Protein AF-A0A966WJJ7-F1 (afdb_monomer)

Nearest PDB structures (foldseek):
  2pp0-assembly1_B  TM=3.178E-01  e=6.901E-02  Salmonella enterica subsp. enterica serovar Typhimurium
  2pp3-assembly1_B  TM=3.161E-01  e=6.901E-02  Salmonella enterica subsp. enterica serovar Typhimurium
  2pp1-assembly3_C  TM=3.267E-01  e=7.324E-02  Salmonella enterica subsp. enterica serovar Typhimurium
  6r6t-assembly1_A  TM=4.227E-01  e=3.108E+00  Mus musculus
  5nxh-assembly1_C  TM=1.303E-01  e=9.067E+00  Tequatrovirus T4

Foldseek 3Di:
DDPDFDAAEDEAEADDDDPVDDDPDNLHDDPQQADEPDDDDDDDDDDDDDDDDDDDDDDDDDDDPVVPDDDDDDDDDDDDDDDDDDDDDDPPQWEKEKFKDWAKAWDPDDDDPVCVVVVVRDIWTAKIKIKMATPVGQIDIDMDGFPDRDLVSFAAPLSVVSVRSSSCVVVVSDSHHYLEYEYWAQQCVVPLVSHSCSVVCVSVFDQDPNGTWDDPAFRWYWYDYPVPDDTDTHGYGYAHCLLVDDVPCSDLQSLCVVLVHGQDQPDPPVVVSVVCSNPVVVCCVVPVVSNNCNNNSNSVSRVSSQVVVQVVLCVQQVDRDRDRGVVSSVVSNVCCCQCPVVVHHPQVVVVHDDDDDDDDDPVVRD

pLDDT: mean 72.66, std 25.26, range [21.39, 98.25]

Solvent-accessible surface area (backbone atoms only — not comparable to full-atom values): 22488 Å² total; per-residue (Å²): 133,87,83,83,78,76,73,46,76,41,85,43,68,70,74,81,81,58,89,91,65,87,63,90,85,84,62,55,65,56,79,82,35,47,46,70,84,86,79,89,81,90,86,91,85,90,91,83,90,90,82,90,92,84,92,90,86,88,88,80,90,84,84,61,90,77,81,78,68,79,86,86,78,92,73,93,80,83,83,91,74,91,78,77,92,74,82,91,72,81,83,75,82,63,45,32,40,32,8,36,43,60,48,57,36,70,62,98,58,93,70,52,85,60,40,48,76,70,66,67,65,60,59,30,62,57,31,44,26,27,20,37,38,39,86,84,68,57,62,52,73,51,74,48,62,45,83,40,68,53,70,85,23,31,49,36,64,64,58,49,54,48,48,60,51,17,49,34,45,74,71,62,74,42,78,58,39,46,43,34,35,37,41,27,17,70,55,30,59,67,38,53,69,61,25,56,49,27,80,75,50,55,82,73,46,44,77,53,98,89,23,48,28,34,84,93,55,56,51,49,39,29,44,35,47,80,84,76,56,85,57,50,70,32,40,39,32,40,32,24,49,56,44,59,37,59,93,90,38,68,42,72,51,53,43,10,61,74,67,75,47,77,61,75,77,88,43,94,50,66,68,57,28,48,54,45,62,76,36,39,69,57,41,46,73,75,38,46,70,62,42,52,51,45,53,32,44,59,4,39,44,38,38,56,45,49,52,52,48,34,53,53,46,26,69,77,50,68,51,92,61,82,74,63,29,52,65,57,52,52,48,55,40,50,49,42,46,33,44,75,77,64,74,39,57,68,42,60,81,67,77,48,80,90,80,89,75,96,74,81,31,89,90,76,81,80

Sequence (366 aa):
MKKFTYPVHIEVFTEPPNKNKLNKSTIWVERRNFYCGKGKGSKKKVKVEENEDSELNKSSIWVESGDIYGGSEESDTESLVNAKPNSEKKEDESYLIIGFDSEFQTPSKPVSGKEVREGKAKYQVLSYQFHAKTRSGVSWSGICCPKSEDVEGRMTLGEFIVFALGTGLKEKRVSQFPTRIYLVGHFTRADIPAFKDFAKLSELFSNIRNTFASIDNSLKIYLDFKDGEEPLMLQLYIRDTTLLSPTGYNRLAALGDIIQMDKLVLDEDPKKELAIKQNMARFRTSNWPLFREYAIRDAVICVEYIERIIARYKEVTGKKKVPTTLTSIGVDLLEKIWTDDMEESPLDLVGKEVVEVEEYSKKKGY

Structure (mmCIF, N/CA/C/O backbone):
data_AF-A0A966WJJ7-F1
#
_entry.id   AF-A0A966WJJ7-F1
#
loop_
_atom_site.group_PDB
_atom_site.id
_atom_site.type_symbol
_atom_site.label_atom_id
_atom_site.label_alt_id
_atom_site.label_comp_id
_atom_site.label_asym_id
_atom_site.label_entity_id
_atom_site.label_seq_id
_atom_site.pdbx_PDB_ins_code
_atom_site.Cartn_x
_atom_site.Cartn_y
_atom_site.Cartn_z
_atom_site.occupancy
_atom_site.B_iso_or_equiv
_atom_site.auth_seq_id
_atom_site.auth_comp_id
_atom_site.auth_asym_id
_atom_site.auth_atom_id
_atom_site.pdbx_PDB_model_num
ATOM 1 N N . MET A 1 1 ? 6.280 18.343 21.624 1.00 29.97 1 MET A N 1
ATOM 2 C CA . MET A 1 1 ? 6.892 18.213 20.274 1.00 29.97 1 MET A CA 1
ATOM 3 C C . MET A 1 1 ? 6.210 19.179 19.312 1.00 29.97 1 MET A C 1
ATOM 5 O O . MET A 1 1 ? 4.998 19.319 19.411 1.00 29.97 1 MET A O 1
ATOM 9 N N . LYS A 1 2 ? 6.928 19.813 18.373 1.00 23.33 2 LYS A N 1
ATOM 10 C CA . LYS A 1 2 ? 6.283 20.507 17.240 1.00 23.33 2 LYS A CA 1
ATOM 11 C C . LYS A 1 2 ? 5.932 19.467 16.171 1.00 23.33 2 LYS A C 1
ATOM 13 O O . LYS A 1 2 ? 6.841 18.916 15.560 1.00 23.33 2 LYS A O 1
ATOM 18 N N . LYS A 1 3 ? 4.641 19.186 15.955 1.00 26.78 3 LYS A N 1
ATOM 19 C CA . LYS A 1 3 ? 4.192 18.389 14.801 1.00 26.78 3 LYS A CA 1
ATOM 20 C C . LYS A 1 3 ? 4.355 19.241 13.540 1.00 26.78 3 LYS A C 1
ATOM 22 O O . LYS A 1 3 ? 3.541 20.129 13.301 1.00 26.78 3 LYS A O 1
ATOM 27 N N . PHE A 1 4 ? 5.407 18.998 12.763 1.00 26.67 4 PHE A N 1
ATOM 28 C CA . PHE A 1 4 ? 5.504 19.552 11.416 1.00 26.67 4 PHE A CA 1
ATOM 29 C C . PHE A 1 4 ? 4.429 18.894 10.548 1.00 26.67 4 PHE A C 1
ATOM 31 O O . PHE A 1 4 ? 4.385 17.676 10.405 1.00 26.67 4 PHE A O 1
ATOM 38 N N . THR A 1 5 ? 3.529 19.705 10.003 1.00 30.56 5 THR A N 1
ATOM 39 C CA . THR A 1 5 ? 2.513 19.275 9.041 1.00 30.56 5 THR A CA 1
ATOM 40 C C . THR A 1 5 ? 2.722 20.070 7.769 1.00 30.56 5 THR A C 1
ATOM 42 O O . THR A 1 5 ? 2.150 21.149 7.616 1.00 30.56 5 THR A O 1
ATOM 45 N N . TYR A 1 6 ? 3.569 19.549 6.885 1.00 30.25 6 TYR A N 1
ATOM 46 C CA . TYR A 1 6 ? 3.725 20.074 5.535 1.00 30.25 6 TYR A CA 1
ATOM 47 C C . TYR A 1 6 ? 2.555 19.572 4.675 1.00 30.25 6 TYR A C 1
ATOM 49 O O . TYR A 1 6 ? 2.441 18.360 4.481 1.00 30.25 6 TYR A O 1
ATOM 57 N N . PRO A 1 7 ? 1.654 20.453 4.199 1.00 40.16 7 PRO A N 1
ATOM 58 C CA . PRO A 1 7 ? 0.633 20.058 3.240 1.00 40.16 7 PRO A CA 1
ATOM 59 C C . PRO A 1 7 ? 1.306 19.737 1.900 1.00 40.16 7 PRO A C 1
ATOM 61 O O . PRO A 1 7 ? 2.063 20.552 1.370 1.00 40.16 7 PRO A O 1
ATOM 64 N N . VAL A 1 8 ? 1.042 18.551 1.350 1.00 41.91 8 VAL A N 1
ATOM 65 C CA . VAL A 1 8 ? 1.463 18.220 -0.017 1.00 41.91 8 VAL A CA 1
ATOM 66 C C . VAL A 1 8 ? 0.384 18.737 -0.960 1.00 41.91 8 VAL A C 1
ATOM 68 O O . VAL A 1 8 ? -0.646 18.087 -1.118 1.00 41.91 8 VAL A O 1
ATOM 71 N N . HIS A 1 9 ? 0.613 19.927 -1.512 1.00 38.88 9 HIS A N 1
ATOM 72 C CA . HIS A 1 9 ? -0.214 20.542 -2.551 1.00 38.88 9 HIS A CA 1
ATOM 73 C C . HIS A 1 9 ? 0.071 19.908 -3.916 1.00 38.88 9 HIS A C 1
ATOM 75 O O . HIS A 1 9 ? 1.221 19.579 -4.224 1.00 38.88 9 HIS A O 1
ATOM 81 N N . ILE A 1 10 ? -0.978 19.724 -4.716 1.00 46.75 10 ILE A N 1
ATOM 82 C CA . ILE A 1 10 ? -0.942 19.080 -6.030 1.00 46.75 10 ILE A CA 1
ATOM 83 C C . ILE A 1 10 ? -1.923 19.817 -6.936 1.00 46.75 10 ILE A C 1
ATOM 85 O O . ILE A 1 10 ? -3.136 19.709 -6.757 1.00 46.75 10 ILE A O 1
ATOM 89 N N . GLU A 1 11 ? -1.406 20.504 -7.954 1.00 34.31 11 GLU A N 1
ATOM 90 C CA . GLU A 1 11 ? -2.244 21.089 -8.999 1.00 34.31 11 GLU A CA 1
ATOM 91 C C . GLU A 1 11 ? -2.904 19.987 -9.839 1.00 34.31 11 GLU A C 1
ATOM 93 O O . GLU A 1 11 ? -2.240 19.245 -10.568 1.00 34.31 11 GLU A O 1
ATOM 98 N N . VAL A 1 12 ? -4.231 19.900 -9.762 1.00 38.41 12 VAL A N 1
ATOM 99 C CA . VAL A 1 12 ? -5.049 19.027 -10.603 1.00 38.41 12 VAL A CA 1
ATOM 100 C C . VAL A 1 12 ? -5.599 19.840 -11.774 1.00 38.41 12 VAL A C 1
ATOM 102 O O . VAL A 1 12 ? -6.268 20.862 -11.608 1.00 38.41 12 VAL A O 1
ATOM 105 N N . PHE A 1 13 ? -5.323 19.380 -12.993 1.00 32.62 13 PHE A N 1
ATOM 106 C CA . PHE A 1 13 ? -5.796 20.020 -14.218 1.00 32.62 13 PHE A CA 1
ATOM 107 C C . PHE A 1 13 ? -7.288 19.715 -14.412 1.00 32.62 13 PHE A C 1
ATOM 109 O O . PHE A 1 13 ? -7.674 18.561 -14.571 1.00 32.62 13 PHE A O 1
ATOM 116 N N . THR A 1 14 ? -8.122 20.755 -14.366 1.00 33.12 14 THR A N 1
ATOM 117 C CA . THR A 1 14 ? -9.591 20.662 -14.272 1.00 33.12 14 THR A CA 1
ATOM 118 C C . THR A 1 14 ? -10.324 20.567 -15.607 1.00 33.12 14 THR A C 1
ATOM 120 O O . THR A 1 14 ? -11.498 20.205 -15.623 1.00 33.12 14 THR A O 1
ATOM 123 N N . GLU A 1 15 ? -9.683 20.882 -16.729 1.00 31.38 15 GLU A N 1
ATOM 124 C CA . GLU A 1 15 ? -10.334 20.875 -18.043 1.00 31.38 15 GLU A CA 1
ATOM 125 C C . GLU A 1 15 ? -10.450 19.450 -18.617 1.00 31.38 15 GLU A C 1
ATOM 127 O O . GLU A 1 15 ? -9.490 18.676 -18.531 1.00 31.38 15 GLU A O 1
ATOM 132 N N . PRO A 1 16 ? -11.599 19.077 -19.215 1.00 30.48 16 PRO A N 1
ATOM 133 C CA . PRO A 1 16 ? -11.730 17.802 -19.907 1.00 30.48 16 PRO A CA 1
ATOM 134 C C . PRO A 1 16 ? -10.823 17.792 -21.154 1.00 30.48 16 PRO A C 1
ATOM 136 O O . PRO A 1 16 ? -10.784 18.783 -21.886 1.00 30.48 16 PRO A O 1
ATOM 139 N N . PRO A 1 17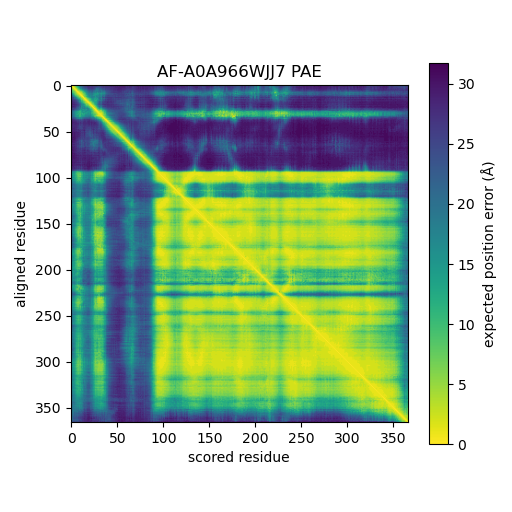 ? -10.103 16.693 -21.445 1.00 32.31 17 PRO A N 1
ATOM 140 C CA . PRO A 1 17 ? -9.154 16.662 -22.553 1.00 32.31 17 PRO A CA 1
ATOM 141 C C . PRO A 1 17 ? -9.854 16.854 -23.906 1.00 32.31 17 PRO A C 1
ATOM 143 O O . PRO A 1 17 ? -10.729 16.071 -24.285 1.00 32.31 17 PRO A O 1
ATOM 146 N N . ASN A 1 18 ? -9.423 17.873 -24.660 1.00 32.31 18 ASN A N 1
ATOM 147 C CA . ASN A 1 18 ? -9.846 18.086 -26.043 1.00 32.31 18 ASN A CA 1
ATOM 148 C C . ASN A 1 18 ? -9.512 16.832 -26.877 1.00 32.31 18 ASN A C 1
ATOM 150 O O . ASN A 1 18 ? -8.366 16.374 -26.893 1.00 32.31 18 ASN A O 1
ATOM 154 N N . LYS A 1 19 ? -10.515 16.275 -27.573 1.00 35.22 19 LYS A N 1
ATOM 155 C CA . LYS A 1 19 ? -10.455 14.959 -28.241 1.00 35.22 19 LYS A CA 1
ATOM 156 C C . LYS A 1 19 ? -9.269 14.797 -29.198 1.00 35.22 19 LYS A C 1
ATOM 158 O O . LYS A 1 19 ? -8.791 13.680 -29.371 1.00 35.22 19 LYS A O 1
ATOM 163 N N . ASN A 1 20 ? -8.789 15.894 -29.784 1.00 30.34 20 ASN A N 1
ATOM 164 C CA . ASN A 1 20 ? -7.737 15.885 -30.801 1.00 30.34 20 ASN A CA 1
ATOM 165 C C . ASN A 1 20 ? -6.311 16.090 -30.240 1.00 30.34 20 ASN A C 1
ATOM 167 O O . ASN A 1 20 ? -5.358 16.102 -31.015 1.00 30.34 20 ASN A O 1
ATOM 171 N N . LYS A 1 21 ? -6.132 16.233 -28.914 1.00 30.48 21 LYS A N 1
ATOM 172 C CA . LYS A 1 21 ? -4.827 16.507 -28.269 1.00 30.48 21 LYS A CA 1
ATOM 173 C C . LYS A 1 21 ? -4.491 15.548 -27.124 1.00 30.48 21 LYS A C 1
ATOM 175 O O . LYS A 1 21 ? -4.202 15.952 -25.999 1.00 30.48 21 LYS A O 1
ATOM 180 N N . LEU A 1 22 ? -4.475 14.251 -27.425 1.00 29.52 22 LEU A N 1
ATOM 181 C CA . LEU A 1 22 ? -3.994 13.222 -26.498 1.00 29.52 22 LEU A CA 1
ATOM 182 C C . LEU A 1 22 ? -2.456 13.208 -26.423 1.00 29.52 22 LEU A C 1
ATOM 184 O O . LEU A 1 22 ? -1.786 12.494 -27.163 1.00 29.52 22 LEU A O 1
ATOM 188 N N . ASN A 1 23 ? -1.907 13.988 -25.490 1.00 24.66 23 ASN A N 1
ATOM 189 C CA . ASN A 1 23 ? -0.534 13.856 -24.992 1.00 24.66 23 ASN A CA 1
ATOM 190 C C . ASN A 1 23 ? -0.552 13.204 -23.589 1.00 24.66 23 ASN A C 1
ATOM 192 O O . ASN A 1 23 ? -1.584 13.141 -22.922 1.00 24.66 23 ASN A O 1
ATOM 196 N N . LYS A 1 24 ? 0.594 12.676 -23.154 1.00 34.22 24 LYS A N 1
ATOM 197 C CA . LYS A 1 24 ? 0.787 11.882 -21.933 1.00 34.22 24 LYS A CA 1
ATOM 198 C C . LYS A 1 24 ? 0.222 12.559 -20.670 1.00 34.22 24 LYS A C 1
ATOM 200 O O . LYS A 1 24 ? 0.368 13.760 -20.470 1.00 34.22 24 LYS A O 1
ATOM 205 N N . SER A 1 25 ? -0.249 11.729 -19.735 1.00 31.86 25 SER A N 1
ATOM 206 C CA . SER A 1 25 ? -0.522 12.032 -18.312 1.00 31.86 25 SER A CA 1
ATOM 207 C C . SER A 1 25 ? -1.788 12.811 -17.910 1.00 31.86 25 SER A C 1
ATOM 209 O O . SER A 1 25 ? -1.967 13.032 -16.715 1.00 31.86 25 SER A O 1
ATOM 211 N N . THR A 1 26 ? -2.727 13.124 -18.811 1.00 35.44 26 THR A N 1
ATOM 212 C CA . THR A 1 26 ? -4.036 13.704 -18.419 1.00 35.44 26 THR A CA 1
ATOM 213 C C . THR A 1 26 ? -4.973 12.667 -17.774 1.00 35.44 26 THR A C 1
ATOM 215 O O . THR A 1 26 ? -5.963 12.236 -18.363 1.00 35.44 26 THR A O 1
ATOM 218 N N . ILE A 1 27 ? -4.662 12.253 -16.543 1.00 48.09 27 ILE A N 1
ATOM 219 C CA . ILE A 1 27 ? -5.613 11.572 -15.661 1.00 48.09 27 ILE A CA 1
ATOM 220 C C . ILE A 1 27 ? -6.365 12.641 -14.873 1.00 48.09 27 ILE A C 1
ATOM 222 O O . ILE A 1 27 ? -5.787 13.386 -14.087 1.00 48.09 27 ILE A O 1
ATOM 226 N N . TRP A 1 28 ? -7.661 12.722 -15.143 1.00 44.56 28 TRP A N 1
ATOM 227 C CA . TRP A 1 28 ? -8.538 13.803 -14.717 1.00 44.56 28 TRP A CA 1
ATOM 228 C C . TRP A 1 28 ? -9.426 13.336 -13.560 1.00 44.56 28 TRP A C 1
ATOM 230 O O . TRP A 1 28 ? -10.067 12.286 -13.640 1.00 44.56 28 TRP A O 1
ATOM 240 N N . VAL A 1 29 ? -9.443 14.120 -12.484 1.00 49.50 29 VAL A N 1
ATOM 241 C CA . VAL A 1 29 ? -10.371 13.991 -11.355 1.00 49.50 29 VAL A CA 1
ATOM 242 C C . VAL A 1 29 ? -10.947 15.376 -11.080 1.00 49.50 29 VAL A C 1
ATOM 244 O O . VAL A 1 29 ? -10.204 16.353 -11.049 1.00 49.50 29 VAL A O 1
ATOM 247 N N . GLU A 1 30 ? -12.255 15.488 -10.876 1.00 49.81 30 GLU A N 1
ATOM 248 C CA . GLU A 1 30 ? -12.895 16.740 -10.466 1.00 49.81 30 GLU A CA 1
ATOM 249 C C . GLU A 1 30 ? -13.242 16.703 -8.978 1.00 49.81 30 GLU A C 1
ATOM 251 O O . GLU A 1 30 ? -13.511 15.645 -8.406 1.00 49.81 30 GLU A O 1
ATOM 256 N N . ARG A 1 31 ? -13.398 17.881 -8.372 1.00 55.03 31 ARG A N 1
ATOM 257 C CA . ARG A 1 31 ? -13.962 18.066 -7.027 1.00 55.03 31 ARG A CA 1
ATOM 258 C C . ARG A 1 31 ? -15.257 17.271 -6.790 1.00 55.03 31 ARG A C 1
ATOM 260 O O . ARG A 1 31 ? -15.430 16.680 -5.726 1.00 55.03 31 ARG A O 1
ATOM 267 N N . ARG A 1 32 ? -16.149 17.182 -7.791 1.00 61.72 32 ARG A N 1
ATOM 268 C CA . ARG A 1 32 ? -17.408 16.406 -7.702 1.00 61.72 32 ARG A CA 1
ATOM 269 C C . ARG A 1 32 ? -17.214 14.885 -7.646 1.00 61.72 32 ARG A C 1
ATOM 271 O O . ARG A 1 32 ? -18.145 14.184 -7.255 1.00 61.72 32 ARG A O 1
ATOM 278 N N . ASN A 1 33 ? -16.038 14.369 -8.003 1.00 66.31 33 ASN A N 1
ATOM 279 C CA . ASN A 1 33 ? -15.688 12.955 -7.860 1.00 66.31 33 ASN A CA 1
ATOM 280 C C . ASN A 1 33 ? -15.221 12.601 -6.443 1.00 66.31 33 ASN A C 1
ATOM 282 O O . ASN A 1 33 ? -14.713 11.506 -6.227 1.00 66.31 33 ASN A O 1
ATOM 286 N N . PHE A 1 34 ? -15.409 13.482 -5.463 1.00 62.19 34 PHE A N 1
ATOM 287 C CA . PHE A 1 34 ? -15.131 13.195 -4.064 1.00 62.19 34 PHE A CA 1
ATOM 288 C C . PHE A 1 34 ? -16.370 13.442 -3.208 1.00 62.19 34 PHE A C 1
ATOM 290 O O . PHE A 1 34 ? -17.165 14.344 -3.477 1.00 62.19 34 PHE A O 1
ATOM 297 N N . TYR A 1 35 ? -16.529 12.640 -2.159 1.00 57.25 35 TYR A N 1
ATOM 298 C CA . TYR A 1 35 ? -17.536 12.851 -1.130 1.00 57.25 35 TYR A CA 1
ATOM 299 C C . TYR A 1 35 ? -16.911 12.782 0.263 1.00 57.25 35 TYR A C 1
ATOM 301 O O . TYR A 1 35 ? -16.167 11.864 0.609 1.00 57.25 35 TYR A O 1
ATOM 309 N N . CYS A 1 36 ? -17.263 13.766 1.083 1.00 44.22 36 CYS A N 1
ATOM 310 C CA . CYS A 1 36 ? -17.129 13.685 2.530 1.00 44.22 36 CYS A CA 1
ATOM 311 C C . CYS A 1 36 ? -18.444 13.154 3.118 1.00 44.22 36 CYS A C 1
ATOM 313 O O . CYS A 1 36 ? -19.522 13.511 2.630 1.00 44.22 36 CYS A O 1
ATOM 315 N N . GLY A 1 37 ? -18.362 12.401 4.221 1.00 37.34 37 GLY A N 1
ATOM 316 C CA . GLY A 1 37 ? -19.471 12.340 5.185 1.00 37.34 37 GLY A CA 1
ATOM 317 C C . GLY A 1 37 ? -19.860 13.767 5.597 1.00 37.34 37 GLY A C 1
ATOM 318 O O . GLY A 1 37 ? -18.998 14.653 5.662 1.00 37.34 37 GLY A O 1
ATOM 319 N N . LYS A 1 38 ? -21.158 14.058 5.711 1.00 33.94 38 LYS A N 1
ATOM 320 C CA . LYS A 1 38 ? -21.651 15.420 5.417 1.00 33.94 38 LYS A CA 1
ATOM 321 C C . LYS A 1 38 ? -21.316 16.491 6.467 1.00 33.94 38 LYS A C 1
ATOM 323 O O . LYS A 1 38 ? -22.055 16.695 7.430 1.00 33.94 38 LYS A O 1
ATOM 328 N N . GLY A 1 39 ? -20.337 17.339 6.143 1.00 25.48 39 GLY A N 1
ATOM 329 C CA . GLY A 1 39 ? -20.337 18.757 6.539 1.00 25.48 39 GLY A CA 1
ATOM 330 C C . GLY A 1 39 ? -21.404 19.559 5.765 1.00 25.48 39 GLY A C 1
ATOM 331 O O . GLY A 1 39 ? -21.729 19.226 4.626 1.00 25.48 39 GLY A O 1
ATOM 332 N N . LYS A 1 40 ? -21.997 20.601 6.372 1.00 26.09 40 LYS A N 1
ATOM 333 C CA . LYS A 1 40 ? -23.143 21.353 5.804 1.00 26.09 40 LYS A CA 1
ATOM 334 C C . LYS A 1 40 ? -22.738 22.665 5.097 1.00 26.09 40 LYS A C 1
ATOM 336 O O . LYS A 1 40 ? -22.104 23.504 5.721 1.00 26.09 40 LYS A O 1
ATOM 341 N N . GLY A 1 41 ? -23.265 22.901 3.884 1.00 26.11 41 GLY A N 1
ATOM 342 C CA . GLY A 1 41 ? -23.304 24.207 3.174 1.00 26.11 41 GLY A CA 1
ATOM 343 C C . GLY A 1 41 ? -22.808 24.110 1.714 1.00 26.11 41 GLY A C 1
ATOM 344 O O . GLY A 1 41 ? -21.721 23.604 1.508 1.00 26.11 41 GLY A O 1
ATOM 345 N N . SER A 1 42 ? -23.598 24.352 0.646 1.00 24.16 42 SER A N 1
ATOM 346 C CA . SER A 1 42 ? -24.231 25.612 0.151 1.00 24.16 42 SER A CA 1
ATOM 347 C C . SER A 1 42 ? -23.229 26.570 -0.533 1.00 24.16 42 SER A C 1
ATOM 349 O O . SER A 1 42 ? -22.310 26.989 0.149 1.00 24.16 42 SER A O 1
ATOM 351 N N . LYS A 1 43 ? -23.350 27.018 -1.808 1.00 25.83 43 LYS A N 1
ATOM 352 C CA . LYS A 1 43 ? -24.458 27.069 -2.817 1.00 25.83 43 LYS A CA 1
ATOM 353 C C . LYS A 1 43 ? -23.925 27.057 -4.291 1.00 25.83 43 LYS A C 1
ATOM 355 O O . LYS A 1 43 ? -22.732 27.161 -4.509 1.00 25.83 43 LYS A O 1
ATOM 360 N N . LYS A 1 44 ? -24.820 26.957 -5.300 1.00 23.72 44 LYS A N 1
ATOM 361 C CA . LYS A 1 44 ? -24.552 26.879 -6.775 1.00 23.72 44 LYS A CA 1
ATOM 362 C C . LYS A 1 44 ? -24.182 28.221 -7.468 1.00 23.72 44 LYS A C 1
ATOM 364 O O . LYS A 1 44 ? -24.804 29.214 -7.091 1.00 23.72 44 LYS A O 1
ATOM 369 N N . LYS A 1 45 ? -23.461 28.195 -8.624 1.00 23.28 45 LYS A N 1
ATOM 370 C CA . LYS A 1 45 ? -23.974 28.590 -9.992 1.00 23.28 45 LYS A CA 1
ATOM 371 C C . LYS A 1 45 ? -22.965 28.568 -11.197 1.00 23.28 45 LYS A C 1
ATOM 373 O O . LYS A 1 45 ? -22.186 29.489 -11.373 1.00 23.28 45 LYS A O 1
ATOM 378 N N . VAL A 1 46 ? -23.120 27.562 -12.073 1.00 23.22 46 VAL A N 1
ATOM 379 C CA . VAL A 1 46 ? -23.118 27.512 -13.576 1.00 23.22 46 VAL A CA 1
ATOM 380 C C . VAL A 1 46 ? -22.744 28.754 -14.442 1.00 23.22 46 VAL A C 1
ATOM 382 O O . VAL A 1 46 ? -23.464 29.748 -14.351 1.00 23.22 46 VAL A O 1
ATOM 385 N N . LYS A 1 47 ? -21.831 28.598 -15.442 1.00 21.39 47 LYS A N 1
ATOM 386 C CA . LYS A 1 47 ? -22.084 28.726 -16.922 1.00 21.39 47 LYS A CA 1
ATOM 387 C C . LYS A 1 47 ? -20.942 28.147 -17.814 1.00 21.39 47 LYS A C 1
ATOM 389 O O . LYS A 1 47 ? -20.094 27.449 -17.271 1.00 21.39 47 LYS A O 1
ATOM 394 N N . VAL A 1 48 ? -21.019 28.307 -19.150 1.00 22.39 48 VAL A N 1
ATOM 395 C CA . VAL A 1 48 ? -20.332 27.535 -20.229 1.00 22.39 48 VAL A CA 1
ATOM 396 C C . VAL A 1 48 ? -19.860 28.500 -21.352 1.00 22.39 48 VAL A C 1
ATOM 398 O O . VAL A 1 48 ? -20.007 29.706 -21.175 1.00 22.39 48 VAL A O 1
ATOM 401 N N . GLU A 1 49 ? -19.376 27.980 -22.494 1.00 22.75 49 GLU A N 1
ATOM 402 C CA . GLU A 1 49 ? -19.036 28.664 -23.76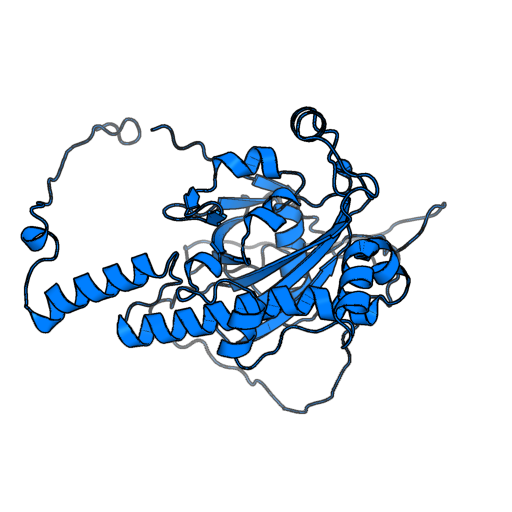8 1.00 22.75 49 GLU A CA 1
ATOM 403 C C . GLU A 1 49 ? -17.539 29.148 -23.811 1.00 22.75 49 GLU A C 1
ATOM 405 O O . GLU A 1 49 ? -17.211 30.021 -23.015 1.00 22.75 49 GLU A O 1
ATOM 410 N N . GLU A 1 50 ? -16.499 28.672 -24.557 1.00 22.36 50 GLU A N 1
ATOM 411 C CA . GLU A 1 50 ? -16.187 27.810 -25.762 1.00 22.36 50 GLU A CA 1
ATOM 412 C C . GLU A 1 50 ? -15.592 28.613 -26.976 1.00 22.36 50 GLU A C 1
ATOM 414 O O . GLU A 1 50 ? -16.048 29.731 -27.193 1.00 22.36 50 GLU A O 1
ATOM 419 N N . ASN A 1 51 ? -14.610 28.197 -27.827 1.00 24.45 51 ASN A N 1
ATOM 420 C CA . ASN A 1 51 ? -13.786 26.964 -28.032 1.00 24.45 51 ASN A CA 1
ATOM 421 C C . ASN A 1 51 ? -12.496 27.201 -28.921 1.00 24.45 51 ASN A C 1
ATOM 423 O O . ASN A 1 51 ? -12.421 28.228 -29.586 1.00 24.45 51 ASN A O 1
ATOM 427 N N . GLU A 1 52 ? -11.573 26.205 -28.999 1.00 25.72 52 GLU A N 1
ATOM 428 C CA . GLU A 1 52 ? -10.490 25.928 -30.022 1.00 25.72 52 GLU A CA 1
ATOM 429 C C . GLU A 1 52 ? -9.284 26.906 -30.255 1.00 25.72 52 GLU A C 1
ATOM 431 O O . GLU A 1 52 ? -9.413 28.112 -30.091 1.00 25.72 52 GLU A O 1
ATOM 436 N N . ASP A 1 53 ? -8.069 26.508 -30.722 1.00 25.05 53 ASP A N 1
ATOM 437 C CA . ASP A 1 53 ? -7.289 25.248 -30.530 1.00 25.05 53 ASP A CA 1
ATOM 438 C C . ASP A 1 53 ? -5.720 25.437 -30.446 1.00 25.05 53 ASP A C 1
ATOM 440 O O . ASP A 1 53 ? -5.272 25.832 -29.377 1.00 25.05 53 ASP A O 1
ATOM 444 N N . SER A 1 54 ? -4.741 25.188 -31.359 1.00 26.22 54 SER A N 1
ATOM 445 C CA . SER A 1 54 ? -4.613 24.614 -32.730 1.00 26.22 54 SER A CA 1
ATOM 446 C C . SER A 1 54 ? -3.339 23.711 -32.958 1.00 26.22 54 SER A C 1
ATOM 448 O O . SER A 1 54 ? -3.311 22.616 -32.413 1.00 26.22 54 SER A O 1
ATOM 450 N N . GLU A 1 55 ? -2.309 24.081 -33.750 1.00 26.47 55 GLU A N 1
ATOM 451 C CA . GLU A 1 55 ? -1.505 23.142 -34.611 1.00 26.47 55 GLU A CA 1
ATOM 452 C C . GLU A 1 55 ? -0.136 22.530 -34.098 1.00 26.47 55 GLU A C 1
ATOM 454 O O . GLU A 1 55 ? -0.019 22.196 -32.919 1.00 26.47 55 GLU A O 1
ATOM 459 N N . LEU A 1 56 ? 0.865 22.244 -34.973 1.00 24.97 56 LEU A N 1
ATOM 460 C CA . LEU A 1 56 ? 1.927 21.197 -34.841 1.00 24.97 56 LEU A CA 1
ATOM 461 C C . LEU A 1 56 ? 3.392 21.671 -34.612 1.00 24.97 56 LEU A C 1
ATOM 463 O O . LEU A 1 56 ? 3.850 22.609 -35.255 1.00 24.97 56 LEU A O 1
ATOM 467 N N . ASN A 1 57 ? 4.209 20.877 -33.881 1.00 25.44 57 ASN A N 1
ATOM 468 C CA . ASN A 1 57 ? 5.328 20.075 -34.454 1.00 25.44 57 ASN A CA 1
ATOM 469 C C . ASN A 1 57 ? 5.899 19.023 -33.454 1.00 25.44 57 ASN A C 1
ATOM 471 O O . ASN A 1 57 ? 5.533 18.985 -32.284 1.00 25.44 57 ASN A O 1
ATOM 475 N N . LYS A 1 58 ? 6.769 18.129 -33.945 1.00 26.48 58 LYS A N 1
ATOM 476 C CA . LYS A 1 58 ? 7.326 16.921 -33.290 1.00 26.48 58 LYS A CA 1
ATOM 477 C C . LYS A 1 58 ? 8.491 17.283 -32.340 1.00 26.48 58 LYS A C 1
ATOM 479 O O . LYS A 1 58 ? 9.153 18.290 -32.553 1.00 26.48 58 LYS A O 1
ATOM 484 N N . SER A 1 59 ? 8.855 16.510 -31.310 1.00 25.66 59 SER A N 1
ATOM 485 C CA . SER A 1 59 ? 8.715 15.058 -31.046 1.00 25.66 59 SER A CA 1
ATOM 486 C C . SER A 1 59 ? 8.694 14.790 -29.504 1.00 25.66 59 SER A C 1
ATOM 488 O O . SER A 1 59 ? 8.593 15.753 -28.754 1.00 25.66 59 SER A O 1
ATOM 490 N N . SER A 1 60 ? 8.756 13.584 -28.907 1.00 23.47 60 SER A N 1
ATOM 491 C CA . SER A 1 60 ? 9.066 12.226 -29.398 1.00 23.47 60 SER A CA 1
ATOM 492 C C . SER A 1 60 ? 8.570 11.102 -28.454 1.00 23.47 60 SER A C 1
ATOM 494 O O . SER A 1 60 ? 8.169 11.386 -27.329 1.00 23.47 60 SER A O 1
ATOM 496 N N . ILE A 1 61 ? 8.681 9.849 -28.937 1.00 24.39 61 ILE A N 1
ATOM 497 C CA . ILE A 1 61 ? 8.602 8.507 -28.291 1.00 24.39 61 ILE A CA 1
ATOM 498 C C . ILE A 1 61 ? 7.588 8.323 -27.139 1.00 24.39 61 ILE A C 1
ATOM 500 O O . ILE A 1 61 ? 7.617 8.992 -26.107 1.00 24.39 61 ILE A O 1
ATOM 504 N N . TRP A 1 62 ? 6.699 7.343 -27.301 1.00 27.88 62 TRP A N 1
ATOM 505 C CA . TRP A 1 62 ? 5.376 7.304 -26.674 1.00 27.88 62 TRP A CA 1
ATOM 506 C C . TRP A 1 62 ? 5.160 6.149 -25.681 1.00 27.88 62 TRP A C 1
ATOM 508 O O . TRP A 1 62 ? 5.949 5.215 -25.598 1.00 27.88 62 TRP A O 1
ATOM 518 N N . VAL A 1 63 ? 4.052 6.252 -24.944 1.00 25.84 63 VAL A N 1
ATOM 519 C CA . VAL A 1 63 ? 3.188 5.119 -24.570 1.00 25.84 63 VAL A CA 1
ATOM 520 C C . VAL A 1 63 ? 1.924 5.340 -25.403 1.00 25.84 63 VAL A C 1
ATOM 522 O O . VAL A 1 63 ? 1.475 6.490 -25.485 1.00 25.84 63 VAL A O 1
ATOM 525 N N . GLU A 1 64 ? 1.407 4.324 -26.085 1.00 25.92 64 GLU A N 1
ATOM 526 C CA . GLU A 1 64 ? 0.325 4.509 -27.057 1.00 25.92 64 GLU A CA 1
ATOM 527 C C . GLU A 1 64 ? -1.061 4.374 -26.414 1.00 25.92 64 GLU A C 1
ATOM 529 O O . GLU A 1 64 ? -1.236 3.828 -25.324 1.00 25.92 64 GLU A O 1
ATOM 534 N N . SER A 1 65 ? -2.095 4.885 -27.089 1.00 31.16 65 SER A N 1
ATOM 535 C CA . SER A 1 65 ? -3.475 4.822 -26.585 1.00 31.16 65 SER A CA 1
ATOM 536 C C . SER A 1 65 ? -4.024 3.391 -26.478 1.00 31.16 65 SER A C 1
ATOM 538 O O . SER A 1 65 ? -5.008 3.181 -25.769 1.00 31.16 65 SER A O 1
ATOM 540 N N . GLY A 1 66 ? -3.374 2.416 -27.127 1.00 29.56 66 GLY A N 1
ATOM 541 C CA . GLY A 1 66 ? -3.666 0.985 -27.015 1.00 29.56 66 GLY A CA 1
ATOM 542 C C . GLY A 1 66 ? -3.157 0.313 -25.732 1.00 29.56 66 GLY A C 1
ATOM 543 O O . GLY A 1 66 ? -3.664 -0.745 -25.375 1.00 29.56 66 GLY A O 1
ATOM 544 N N . ASP A 1 67 ? -2.230 0.922 -24.983 1.00 32.47 67 ASP A N 1
ATOM 545 C CA . ASP A 1 67 ? -1.628 0.307 -23.783 1.00 32.47 67 ASP A CA 1
ATOM 546 C C . ASP A 1 67 ? -2.562 0.293 -22.548 1.00 32.47 67 ASP A C 1
ATOM 548 O O . ASP A 1 67 ? -2.175 -0.147 -21.462 1.00 32.47 67 ASP A O 1
ATOM 552 N N . ILE A 1 68 ? -3.803 0.785 -22.687 1.00 32.94 68 ILE A N 1
ATOM 553 C CA . ILE A 1 68 ? -4.785 0.932 -21.599 1.00 32.94 68 ILE A CA 1
ATOM 554 C C . ILE A 1 68 ? -6.078 0.162 -21.914 1.00 32.94 68 ILE A C 1
ATOM 556 O O . ILE A 1 68 ? -7.175 0.722 -21.885 1.00 32.94 68 ILE A O 1
ATOM 560 N N . TYR A 1 69 ? -5.941 -1.140 -22.178 1.00 30.36 69 TYR A N 1
ATOM 561 C CA . TYR A 1 69 ? -7.055 -2.088 -22.234 1.00 30.36 69 TYR A CA 1
ATOM 562 C C . TYR A 1 69 ? -6.788 -3.300 -21.331 1.00 30.36 69 TYR A C 1
ATOM 564 O O . TYR A 1 69 ? -5.846 -4.060 -21.540 1.00 30.36 69 TYR A O 1
ATOM 572 N N . GLY A 1 70 ? -7.644 -3.484 -20.323 1.00 29.11 70 GLY A N 1
ATOM 573 C CA . GLY A 1 70 ? -7.928 -4.806 -19.764 1.00 29.11 70 GLY A CA 1
ATOM 574 C C . GLY A 1 70 ? -9.057 -5.436 -20.579 1.00 29.11 70 GLY A C 1
ATOM 575 O O . GLY A 1 70 ? -9.961 -4.717 -21.005 1.00 29.11 70 GLY A O 1
ATOM 576 N N . GLY A 1 71 ? -8.982 -6.742 -20.836 1.00 24.78 71 GLY A N 1
ATOM 577 C CA . GLY A 1 71 ? -9.941 -7.436 -21.696 1.00 24.78 71 GLY A CA 1
ATOM 578 C C . GLY A 1 71 ? -11.379 -7.369 -21.175 1.00 24.78 71 GLY A C 1
ATOM 579 O O . GLY A 1 71 ? -11.622 -7.427 -19.970 1.00 24.78 71 GLY A O 1
ATOM 580 N N . SER A 1 72 ? -12.327 -7.262 -22.102 1.00 29.20 72 SER A N 1
ATOM 581 C CA . SER A 1 72 ? -13.748 -7.465 -21.842 1.00 29.20 72 SER A CA 1
ATOM 582 C C . SER A 1 72 ? -14.069 -8.959 -21.835 1.00 29.20 72 SER A C 1
ATOM 584 O O . SER A 1 72 ? -13.996 -9.599 -22.882 1.00 29.20 72 SER A O 1
ATOM 586 N N . GLU A 1 73 ? -14.499 -9.482 -20.691 1.00 28.34 73 GLU A N 1
ATOM 587 C CA . GLU A 1 73 ? -15.426 -10.614 -20.668 1.00 28.34 73 GLU A CA 1
ATOM 588 C C . GLU A 1 73 ? -16.821 -10.054 -20.385 1.00 28.34 73 GLU A C 1
ATOM 590 O O . GLU A 1 73 ? -17.031 -9.312 -19.420 1.00 28.34 73 GLU A O 1
ATOM 595 N N . GLU A 1 74 ? -17.758 -10.340 -21.284 1.00 30.62 74 GLU A N 1
ATOM 596 C CA . GLU A 1 74 ? -19.141 -9.893 -21.166 1.00 30.62 74 GLU A CA 1
ATOM 597 C C . GLU A 1 74 ? -19.838 -10.701 -20.068 1.00 30.62 74 GLU A C 1
ATOM 599 O O . GLU A 1 74 ? -19.830 -11.931 -20.070 1.00 30.62 74 GLU A O 1
ATOM 604 N N . SER A 1 75 ? -20.446 -10.001 -19.113 1.00 25.83 75 SER A N 1
ATOM 605 C CA . SER A 1 75 ? -21.386 -10.592 -18.163 1.00 25.83 75 SER A CA 1
ATOM 606 C C . SER A 1 75 ? -22.597 -9.677 -18.055 1.00 25.83 75 SER A C 1
ATOM 608 O O . SER A 1 75 ? -22.513 -8.556 -17.552 1.00 25.83 75 SER A O 1
ATOM 610 N N . ASP A 1 76 ? -23.725 -10.148 -18.581 1.00 27.55 76 ASP A N 1
ATOM 611 C CA . ASP A 1 76 ? -24.990 -9.430 -18.522 1.00 27.55 76 ASP A CA 1
ATOM 612 C C . ASP A 1 76 ? -25.456 -9.251 -17.075 1.00 27.55 76 ASP A C 1
ATOM 614 O O . ASP A 1 76 ? -25.462 -10.192 -16.277 1.00 27.55 76 ASP A O 1
ATOM 618 N N . THR A 1 77 ? -25.944 -8.060 -16.735 1.00 24.61 77 THR A N 1
ATOM 619 C CA . THR A 1 77 ? -27.058 -7.931 -15.782 1.00 24.61 77 THR A CA 1
ATOM 620 C C . THR A 1 77 ? -27.749 -6.582 -15.933 1.00 24.61 77 THR A C 1
ATOM 622 O O . THR A 1 77 ? -27.117 -5.532 -16.053 1.00 24.61 77 THR A O 1
ATOM 625 N N . GLU A 1 78 ? -29.077 -6.610 -15.948 1.00 26.62 78 GLU A N 1
ATOM 626 C CA . GLU A 1 78 ? -29.906 -5.458 -16.291 1.00 26.62 78 GLU A CA 1
ATOM 627 C C . GLU A 1 78 ? -30.172 -4.516 -15.104 1.00 26.62 78 GLU A C 1
ATOM 629 O O . GLU A 1 78 ? -30.292 -4.927 -13.952 1.00 26.62 78 GLU A O 1
ATOM 634 N N . SER A 1 79 ? -30.453 -3.250 -15.425 1.00 28.19 79 SER A N 1
ATOM 635 C CA . SER A 1 79 ? -31.345 -2.363 -14.656 1.00 28.19 79 SER A CA 1
ATOM 636 C C . SER A 1 79 ? -31.033 -2.088 -13.165 1.00 28.19 79 SER A C 1
ATOM 638 O O . SER A 1 79 ? -31.573 -2.714 -12.257 1.00 28.19 79 SER A O 1
ATOM 640 N N . LEU A 1 80 ? -30.324 -0.987 -12.884 1.00 26.61 80 LEU A N 1
ATOM 641 C CA . LEU A 1 80 ? -30.427 -0.308 -11.581 1.00 26.61 80 LEU A CA 1
ATOM 642 C C . LEU A 1 80 ? -31.482 0.807 -11.634 1.00 26.61 80 LEU A C 1
ATOM 644 O O . LEU A 1 80 ? -31.209 1.946 -12.012 1.00 26.61 80 LEU A O 1
ATOM 648 N N . VAL A 1 81 ? -32.712 0.457 -11.252 1.00 26.56 81 VAL A N 1
ATOM 649 C CA . VAL A 1 81 ? -33.861 1.373 -11.195 1.00 26.56 81 VAL A CA 1
ATOM 650 C C . VAL A 1 81 ? -33.836 2.226 -9.918 1.00 26.56 81 VAL A C 1
ATOM 652 O O . VAL A 1 81 ? -33.586 1.731 -8.824 1.00 26.56 81 VAL A O 1
ATOM 655 N N . ASN A 1 82 ? -34.153 3.516 -10.078 1.00 28.02 82 ASN A N 1
ATOM 656 C CA . ASN A 1 82 ? -34.410 4.548 -9.058 1.00 28.02 82 ASN A CA 1
ATOM 657 C C . ASN A 1 82 ? -34.610 4.082 -7.593 1.00 28.02 82 ASN A C 1
ATOM 659 O O . ASN A 1 82 ? -35.739 3.855 -7.150 1.00 28.02 82 ASN A O 1
ATOM 663 N N . ALA A 1 83 ? -33.545 4.110 -6.788 1.00 25.31 83 ALA A N 1
ATOM 664 C CA . ALA A 1 83 ? -33.648 4.061 -5.329 1.00 25.31 83 ALA A CA 1
ATOM 665 C C . ALA A 1 83 ? -33.835 5.479 -4.747 1.00 25.31 83 ALA A C 1
ATOM 667 O O . ALA A 1 83 ? -32.964 6.339 -4.881 1.00 25.31 83 ALA A O 1
ATOM 668 N N . LYS A 1 84 ? -34.968 5.738 -4.078 1.00 24.61 84 LYS A N 1
ATOM 669 C CA . LYS A 1 84 ? -35.176 6.989 -3.321 1.00 24.61 84 LYS A CA 1
ATOM 670 C C . LYS A 1 84 ? -34.271 7.015 -2.075 1.00 24.61 84 LYS A C 1
ATOM 672 O O . LYS A 1 84 ? -34.098 5.971 -1.447 1.00 24.61 84 LYS A O 1
ATOM 677 N N . PRO A 1 85 ? -33.741 8.183 -1.662 1.00 28.80 85 PRO A N 1
ATOM 678 C CA . PRO A 1 85 ? -32.927 8.282 -0.456 1.00 28.80 85 PRO A CA 1
ATOM 679 C C . PRO A 1 85 ? -33.803 8.109 0.790 1.00 28.80 85 PRO A C 1
ATOM 681 O O . PRO A 1 85 ? -34.546 9.018 1.155 1.00 28.80 85 PRO A O 1
ATOM 684 N N . ASN A 1 86 ? -33.709 6.951 1.445 1.00 26.92 86 ASN A N 1
ATOM 685 C CA . ASN A 1 86 ? -34.277 6.758 2.777 1.00 26.92 86 ASN A CA 1
ATOM 686 C C . ASN A 1 86 ? -33.255 7.177 3.849 1.00 26.92 86 ASN A C 1
ATOM 688 O O . ASN A 1 86 ? -32.048 7.007 3.664 1.00 26.92 86 ASN A O 1
ATOM 692 N N . SER A 1 87 ? -33.730 7.766 4.941 1.00 35.72 87 SER A N 1
ATOM 693 C CA . SER A 1 87 ? -32.890 8.354 5.988 1.00 35.72 87 SER A CA 1
ATOM 694 C C . SER A 1 87 ? -32.395 7.328 7.021 1.00 35.72 87 SER A C 1
ATOM 696 O O . SER A 1 87 ? -32.828 6.182 7.045 1.00 35.72 87 SER A O 1
ATOM 698 N N . GLU A 1 88 ? -31.487 7.778 7.894 1.00 35.03 88 GLU A N 1
ATOM 699 C CA . GLU A 1 88 ? -31.103 7.114 9.153 1.00 35.03 88 GLU A CA 1
ATOM 700 C C . GLU A 1 88 ? -30.349 5.772 9.055 1.00 35.03 88 GLU A C 1
ATOM 702 O O . GLU A 1 88 ? -30.791 4.718 9.507 1.00 35.03 88 GLU A O 1
ATOM 707 N N . LYS A 1 89 ? -29.087 5.856 8.619 1.00 30.98 89 LYS A N 1
ATOM 708 C CA . LYS A 1 89 ? -28.000 5.046 9.197 1.00 30.98 89 LYS A CA 1
ATOM 709 C C . LYS A 1 89 ? -26.850 5.976 9.587 1.00 30.98 89 LYS A C 1
ATOM 711 O O . LYS A 1 89 ? -26.546 6.900 8.836 1.00 30.98 89 LYS A O 1
ATOM 716 N N . LYS A 1 90 ? -26.219 5.750 10.750 1.00 33.03 90 LYS A N 1
ATOM 717 C CA . LYS A 1 90 ? -24.962 6.436 11.117 1.00 33.03 90 LYS A CA 1
ATOM 718 C C . LYS A 1 90 ? -23.938 6.185 10.004 1.00 33.03 90 LYS A C 1
ATOM 720 O O . LYS A 1 90 ? -23.798 5.037 9.585 1.00 33.03 90 LYS A O 1
ATOM 725 N N . GLU A 1 91 ? -23.272 7.240 9.528 1.00 38.81 91 GLU A N 1
ATOM 726 C CA . GLU A 1 91 ? -22.332 7.161 8.402 1.00 38.81 91 GLU A CA 1
ATOM 727 C C . GLU A 1 91 ? -21.226 6.139 8.714 1.00 38.81 91 GLU A C 1
ATOM 729 O O . GLU A 1 91 ? -20.405 6.323 9.611 1.00 38.81 91 GLU A O 1
ATOM 734 N N . ASP A 1 92 ? -21.249 5.015 7.998 1.00 45.56 92 ASP A N 1
ATOM 735 C CA . ASP A 1 92 ? -20.326 3.903 8.196 1.00 45.56 92 ASP A CA 1
ATOM 736 C C . ASP A 1 92 ? -19.023 4.226 7.457 1.00 45.56 92 ASP A C 1
ATOM 738 O O . ASP A 1 92 ? -18.880 3.840 6.298 1.00 45.56 92 ASP A O 1
ATOM 742 N N . GLU A 1 93 ? -18.141 5.000 8.112 1.00 55.97 93 GLU A N 1
ATOM 743 C CA . GLU A 1 93 ? -17.006 5.728 7.514 1.00 55.97 93 GLU A CA 1
ATOM 744 C C . GLU A 1 93 ? -16.429 5.042 6.267 1.00 55.97 93 GLU A C 1
ATOM 746 O O . GLU A 1 93 ? -15.727 4.025 6.326 1.00 55.97 93 GLU A O 1
ATOM 751 N N . SER A 1 94 ? -16.777 5.610 5.116 1.00 81.56 94 SER A N 1
ATOM 752 C CA . SER A 1 94 ? -16.340 5.156 3.806 1.00 81.56 94 SER A CA 1
ATOM 753 C C . SER A 1 94 ? -14.857 5.452 3.630 1.00 81.56 94 SER A C 1
ATOM 755 O O . SER A 1 94 ? -14.428 6.595 3.793 1.00 81.56 94 SER A O 1
ATOM 757 N N . TYR A 1 95 ? -14.092 4.438 3.247 1.00 91.56 95 TYR A N 1
ATOM 758 C CA . TYR A 1 95 ? -12.688 4.560 2.880 1.00 91.56 95 TYR A CA 1
ATOM 759 C C . TYR A 1 95 ? -12.411 3.799 1.584 1.00 91.56 95 TYR A C 1
ATOM 761 O O . TYR A 1 95 ? -13.153 2.887 1.205 1.00 91.56 95 TYR A O 1
ATOM 769 N N . LEU A 1 96 ? -11.332 4.190 0.914 1.00 94.75 96 LEU A N 1
ATOM 770 C CA . LEU A 1 96 ? -10.743 3.462 -0.202 1.00 94.75 96 LEU A CA 1
ATOM 771 C C . LEU A 1 96 ? -9.477 2.756 0.292 1.00 94.75 96 LEU A C 1
ATOM 773 O O . LEU A 1 96 ? -8.691 3.361 1.021 1.00 94.75 96 LEU A O 1
ATOM 777 N N . ILE A 1 97 ? -9.262 1.505 -0.106 1.00 97.25 97 ILE A N 1
ATOM 778 C CA . ILE A 1 97 ? -7.960 0.846 0.033 1.00 97.25 97 ILE A CA 1
ATOM 779 C C . ILE A 1 97 ? -7.242 0.955 -1.312 1.00 97.25 97 ILE A C 1
ATOM 781 O O . ILE A 1 97 ? -7.846 0.701 -2.351 1.00 97.25 97 ILE A O 1
ATOM 785 N N . ILE A 1 98 ? -5.965 1.329 -1.287 1.00 98.00 98 ILE A N 1
ATOM 786 C CA . ILE A 1 98 ? -5.053 1.291 -2.430 1.00 98.00 98 ILE A CA 1
ATOM 787 C C . ILE A 1 98 ? -3.836 0.466 -2.009 1.00 98.00 98 ILE A C 1
ATOM 789 O O . ILE A 1 98 ? -3.019 0.917 -1.208 1.00 98.00 98 ILE A O 1
ATOM 793 N N . GLY A 1 99 ? -3.723 -0.749 -2.533 1.00 97.94 99 GLY A N 1
ATOM 794 C CA . GLY A 1 99 ? -2.478 -1.503 -2.542 1.00 97.94 99 GLY A CA 1
ATOM 795 C C . GLY A 1 99 ? -1.485 -0.845 -3.494 1.00 97.94 99 GLY A C 1
ATOM 796 O O . GLY A 1 99 ? -1.892 -0.419 -4.575 1.00 97.94 99 GLY A O 1
ATOM 797 N N . PHE A 1 100 ? -0.212 -0.755 -3.115 1.00 97.12 100 PHE A N 1
ATOM 798 C CA . PHE A 1 100 ? 0.856 -0.223 -3.963 1.00 97.12 100 PHE A CA 1
ATOM 799 C C . PHE A 1 100 ? 2.144 -1.031 -3.827 1.00 97.12 100 PHE A C 1
ATOM 801 O O . PHE A 1 100 ? 2.397 -1.633 -2.784 1.00 97.12 100 PHE A O 1
ATOM 808 N N . ASP A 1 101 ? 2.934 -1.004 -4.894 1.00 96.31 101 ASP A N 1
ATOM 809 C CA . ASP A 1 101 ? 4.210 -1.703 -5.041 1.00 96.31 101 ASP A CA 1
ATOM 810 C C . ASP A 1 101 ? 5.036 -1.005 -6.152 1.00 96.31 101 ASP A C 1
ATOM 812 O O . ASP A 1 101 ? 4.483 -0.204 -6.926 1.00 96.31 101 ASP A O 1
ATOM 816 N N . SER A 1 102 ? 6.349 -1.243 -6.230 1.00 94.81 102 SER A N 1
ATOM 817 C CA . SER A 1 102 ? 7.217 -0.615 -7.238 1.00 94.81 102 SER A CA 1
ATOM 818 C C . SER A 1 102 ? 8.344 -1.519 -7.748 1.00 94.81 102 SER A C 1
ATOM 820 O O . SER A 1 102 ? 9.159 -2.039 -6.990 1.00 94.81 102 SER A O 1
ATOM 822 N N . GLU A 1 103 ? 8.452 -1.642 -9.074 1.00 94.19 103 GLU A N 1
ATOM 823 C CA . GLU A 1 103 ? 9.527 -2.413 -9.710 1.00 94.19 103 GLU A CA 1
ATOM 824 C C . GLU A 1 103 ? 10.758 -1.549 -9.987 1.00 94.19 103 GLU A C 1
ATOM 826 O O . GLU A 1 103 ? 10.650 -0.392 -10.415 1.00 94.19 103 GLU A O 1
ATOM 831 N N . PHE A 1 104 ? 11.951 -2.117 -9.795 1.00 92.75 104 PHE A N 1
ATOM 832 C CA . PHE A 1 104 ? 13.215 -1.392 -9.932 1.00 92.75 104 PHE A CA 1
ATOM 833 C C . PHE A 1 104 ? 14.361 -2.239 -10.498 1.00 92.75 104 PHE A C 1
ATOM 835 O O . PHE A 1 104 ? 14.451 -3.446 -10.306 1.00 92.75 104 PHE A O 1
ATOM 842 N N . GLN A 1 105 ? 15.301 -1.566 -11.163 1.00 90.81 105 GLN A N 1
ATOM 843 C CA . GLN A 1 105 ? 16.555 -2.145 -11.636 1.00 90.81 105 GLN A CA 1
ATOM 844 C C . GLN A 1 105 ? 17.713 -1.640 -10.764 1.00 90.81 105 GLN A C 1
ATOM 846 O O . GLN A 1 105 ? 18.008 -0.442 -10.712 1.00 90.81 105 GLN A O 1
ATOM 851 N N . THR A 1 106 ? 18.400 -2.558 -10.082 1.00 85.00 106 THR A N 1
ATOM 852 C CA . THR A 1 106 ? 19.655 -2.248 -9.379 1.00 85.00 106 THR A CA 1
ATOM 853 C C . THR A 1 106 ? 20.793 -1.990 -10.375 1.00 85.00 106 THR A C 1
ATOM 855 O O . THR A 1 106 ? 20.786 -2.595 -11.453 1.00 85.00 106 THR A O 1
ATOM 858 N N . PRO A 1 107 ? 21.805 -1.167 -10.024 1.00 81.19 107 PRO A N 1
ATOM 859 C CA . PRO A 1 107 ? 22.989 -0.959 -10.856 1.00 81.19 107 PRO A CA 1
ATOM 860 C C . PRO A 1 107 ? 23.647 -2.269 -11.311 1.00 81.19 107 PRO A C 1
ATOM 862 O O . PRO A 1 107 ? 23.809 -3.200 -10.526 1.00 81.19 107 PRO A O 1
ATOM 865 N N . SER A 1 108 ? 24.101 -2.313 -12.565 1.00 75.50 108 SER A N 1
ATOM 866 C CA . SER A 1 108 ? 24.772 -3.477 -13.171 1.00 75.50 108 SER A CA 1
ATOM 867 C C . SER A 1 108 ? 26.182 -3.757 -12.630 1.00 75.50 108 SER A C 1
ATOM 869 O O . SER A 1 108 ? 26.793 -4.766 -12.981 1.00 75.50 108 SER A O 1
ATOM 871 N N . LYS A 1 109 ? 26.713 -2.876 -11.775 1.00 78.44 109 LYS A N 1
ATOM 872 C CA . LYS A 1 109 ? 27.980 -3.047 -11.057 1.00 78.44 109 LYS A CA 1
ATOM 873 C C . LYS A 1 109 ? 27.708 -3.074 -9.550 1.00 78.44 109 LYS A C 1
ATOM 875 O O . LYS A 1 109 ? 26.978 -2.202 -9.076 1.00 78.44 109 LYS A O 1
ATOM 880 N N . PRO A 1 110 ? 28.312 -4.005 -8.786 1.00 76.56 110 PRO A N 1
ATOM 881 C CA . PRO A 1 110 ? 28.294 -3.952 -7.329 1.00 76.56 110 PRO A CA 1
ATOM 882 C C . PRO A 1 110 ? 28.829 -2.608 -6.822 1.00 76.56 110 PRO A C 1
ATOM 884 O O . PRO A 1 110 ? 29.843 -2.116 -7.314 1.00 76.56 110 PRO A O 1
ATOM 887 N N . VAL A 1 111 ? 28.148 -2.034 -5.833 1.00 78.56 111 VAL A N 1
ATOM 888 C CA . VAL A 1 111 ? 28.466 -0.727 -5.241 1.00 78.56 111 VAL A CA 1
ATOM 889 C C . VAL A 1 111 ? 28.933 -0.903 -3.802 1.00 78.56 111 VAL A C 1
ATOM 891 O O . VAL A 1 111 ? 28.309 -1.616 -3.015 1.00 78.56 111 VAL A O 1
ATOM 894 N N . SER A 1 112 ? 30.038 -0.258 -3.434 1.00 80.75 112 SER A N 1
ATOM 895 C CA . SER A 1 112 ? 30.580 -0.350 -2.079 1.00 80.75 112 SER A CA 1
ATOM 896 C C . SER A 1 112 ? 29.724 0.406 -1.056 1.00 80.75 112 SER A C 1
ATOM 898 O O . SER A 1 112 ? 29.074 1.409 -1.358 1.00 80.75 112 SER A O 1
ATOM 900 N N . GLY A 1 113 ? 29.814 0.011 0.218 1.00 77.06 113 GLY A N 1
ATOM 901 C CA . GLY A 1 113 ? 29.174 0.725 1.333 1.00 77.06 113 GLY A CA 1
ATOM 902 C C . GLY A 1 113 ? 29.681 2.161 1.569 1.00 77.06 113 GLY A C 1
ATOM 903 O O . GLY A 1 113 ? 29.166 2.840 2.461 1.00 77.06 113 GLY A O 1
ATOM 904 N N . LYS A 1 114 ? 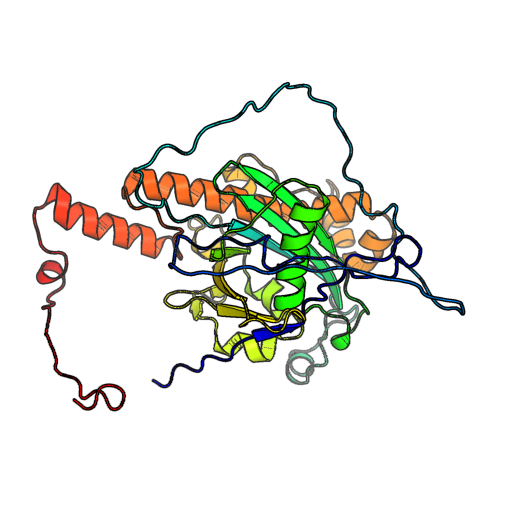30.677 2.623 0.796 1.00 81.06 114 LYS A N 1
ATOM 905 C CA . LYS A 1 114 ? 31.091 4.028 0.683 1.00 81.06 114 LYS A CA 1
ATOM 906 C C . LYS A 1 114 ? 30.311 4.732 -0.432 1.00 81.06 114 LYS A C 1
ATOM 908 O O . LYS A 1 114 ? 29.680 5.749 -0.172 1.00 81.06 114 LYS A O 1
ATOM 913 N N . GLU A 1 115 ? 30.255 4.148 -1.627 1.00 77.19 115 GLU A N 1
ATOM 914 C CA . GLU A 1 115 ? 29.490 4.673 -2.772 1.00 77.19 115 GLU A CA 1
ATOM 915 C C . GLU A 1 115 ? 27.982 4.775 -2.500 1.00 77.19 115 GLU A C 1
ATOM 917 O O . GLU A 1 115 ? 27.332 5.702 -2.983 1.00 77.19 115 GLU A O 1
ATOM 922 N N . VAL A 1 116 ? 27.428 3.879 -1.673 1.00 75.12 116 VAL A N 1
ATOM 923 C CA . VAL A 1 116 ? 26.046 3.989 -1.174 1.00 75.12 116 VAL A CA 1
ATOM 924 C C . VAL A 1 116 ? 25.851 5.272 -0.352 1.00 75.12 116 VAL A C 1
ATOM 926 O O . VAL A 1 116 ? 24.889 6.000 -0.586 1.00 75.12 116 VAL A O 1
ATOM 929 N N . ARG A 1 117 ? 26.777 5.600 0.564 1.00 72.56 117 ARG A N 1
ATOM 930 C CA . ARG A 1 117 ? 26.716 6.833 1.381 1.00 72.56 117 ARG A CA 1
ATOM 931 C C . ARG A 1 117 ? 26.972 8.094 0.556 1.00 72.56 117 ARG A C 1
ATOM 933 O O . ARG A 1 117 ? 26.419 9.140 0.859 1.00 72.56 117 ARG A O 1
ATOM 940 N N . GLU A 1 118 ? 27.778 7.982 -0.496 1.00 75.94 118 GLU A N 1
ATOM 941 C CA . GLU A 1 118 ? 28.034 9.047 -1.474 1.00 75.94 118 GLU A CA 1
ATOM 942 C C . GLU A 1 118 ? 26.901 9.203 -2.513 1.00 75.94 118 GLU A C 1
ATOM 944 O O . GLU A 1 118 ? 27.044 9.967 -3.465 1.00 75.94 118 GLU A O 1
ATOM 949 N N . GLY A 1 119 ? 25.781 8.479 -2.374 1.00 68.31 119 GLY A N 1
ATOM 950 C CA . GLY A 1 119 ? 24.610 8.609 -3.252 1.00 68.31 119 GLY A CA 1
ATOM 951 C C . GLY A 1 119 ? 24.818 8.107 -4.687 1.00 68.31 119 GLY A C 1
ATOM 952 O O . GLY A 1 119 ? 24.023 8.430 -5.571 1.00 68.31 119 GLY A O 1
ATOM 953 N N . LYS A 1 120 ? 25.878 7.324 -4.934 1.00 68.38 120 LYS A N 1
ATOM 954 C CA . LYS A 1 120 ? 26.230 6.759 -6.251 1.00 68.38 120 LYS A CA 1
ATOM 955 C C . LYS A 1 120 ? 25.465 5.467 -6.560 1.00 68.38 120 LYS A C 1
ATOM 957 O O . LYS A 1 120 ? 25.287 5.120 -7.722 1.00 68.38 120 LYS A O 1
ATOM 962 N N . ALA A 1 121 ? 24.956 4.790 -5.531 1.00 70.19 121 ALA A N 1
ATOM 963 C CA . ALA A 1 121 ? 24.128 3.586 -5.626 1.00 70.19 121 ALA A CA 1
ATOM 964 C C . ALA A 1 121 ? 22.671 3.877 -6.057 1.00 70.19 121 ALA A C 1
ATOM 966 O O . ALA A 1 121 ? 21.723 3.530 -5.353 1.00 70.19 121 ALA A O 1
ATOM 967 N N . LYS A 1 122 ? 22.477 4.551 -7.195 1.00 72.88 122 LYS A N 1
ATOM 968 C CA . LYS A 1 122 ? 21.142 4.909 -7.698 1.00 72.88 122 LYS A CA 1
ATOM 969 C C . LYS A 1 122 ? 20.515 3.742 -8.459 1.00 72.88 122 LYS A C 1
ATOM 971 O O . LYS A 1 122 ? 20.988 3.388 -9.533 1.00 72.88 122 LYS A O 1
ATOM 976 N N . TYR A 1 123 ? 19.442 3.174 -7.916 1.00 86.12 123 TYR A N 1
ATOM 977 C CA . TYR A 1 123 ? 18.568 2.265 -8.657 1.00 86.12 123 TYR A CA 1
ATOM 978 C C . TYR A 1 123 ? 17.619 3.057 -9.571 1.00 86.12 123 TYR A C 1
ATOM 980 O O . TYR A 1 123 ? 17.177 4.164 -9.236 1.00 86.12 123 TYR A O 1
ATOM 988 N N . GLN A 1 124 ? 17.292 2.467 -10.714 1.00 90.00 124 GLN A N 1
ATOM 989 C CA . GLN A 1 124 ? 16.275 2.955 -11.641 1.00 90.00 124 GLN A CA 1
ATOM 990 C C . GLN A 1 124 ? 14.909 2.419 -11.196 1.00 90.00 124 GLN A C 1
ATOM 992 O O . GLN A 1 124 ? 14.789 1.229 -10.919 1.00 90.00 124 GLN A O 1
ATOM 997 N N . VAL A 1 125 ? 13.879 3.268 -11.150 1.00 92.06 125 VAL A N 1
ATOM 998 C CA . VAL A 1 125 ? 12.485 2.801 -11.021 1.00 92.06 125 VAL A CA 1
ATOM 999 C C . VAL A 1 125 ? 11.980 2.436 -12.417 1.00 92.06 125 VAL A C 1
ATOM 1001 O O . VAL A 1 125 ? 12.286 3.128 -13.387 1.00 92.06 125 VAL A O 1
ATOM 1004 N N . LEU A 1 126 ? 11.235 1.341 -12.528 1.00 92.12 126 LEU A N 1
ATOM 1005 C CA . LEU A 1 126 ? 10.711 0.811 -13.787 1.00 92.12 126 LEU A CA 1
ATOM 1006 C C . LEU A 1 126 ? 9.201 1.003 -13.897 1.00 92.12 126 LEU A C 1
ATOM 1008 O O . LEU A 1 126 ? 8.712 1.383 -14.963 1.00 92.12 126 LEU A O 1
ATOM 1012 N N . SER A 1 127 ? 8.477 0.786 -12.800 1.00 91.69 127 SER A N 1
ATOM 1013 C CA . SER A 1 127 ? 7.055 1.095 -12.692 1.00 91.69 127 SER A CA 1
ATOM 1014 C C . SER A 1 127 ? 6.622 1.362 -11.256 1.00 91.69 127 SER A C 1
ATOM 1016 O O . SER A 1 127 ? 7.272 0.935 -10.303 1.00 91.69 127 SER A O 1
ATOM 1018 N N . TYR A 1 128 ? 5.493 2.052 -11.137 1.00 94.31 128 TYR A N 1
ATOM 1019 C CA . TYR A 1 128 ? 4.637 2.033 -9.960 1.00 94.31 128 TYR A CA 1
ATOM 1020 C C . TYR A 1 128 ? 3.348 1.307 -10.340 1.00 94.31 128 TYR A C 1
ATOM 1022 O O . TYR A 1 128 ? 2.811 1.514 -11.435 1.00 94.31 128 TYR A O 1
ATOM 1030 N N . GLN A 1 129 ? 2.835 0.485 -9.437 1.00 96.06 129 GLN A N 1
ATOM 1031 C CA . GLN A 1 129 ? 1.641 -0.324 -9.657 1.00 96.06 129 GLN A CA 1
ATOM 1032 C C . GLN A 1 129 ? 0.681 -0.172 -8.481 1.00 96.06 129 GLN A C 1
ATOM 1034 O O . GLN A 1 129 ? 1.098 0.070 -7.348 1.00 96.06 129 GLN A O 1
ATOM 1039 N N . PHE A 1 130 ? -0.617 -0.298 -8.756 1.00 97.75 130 PHE A N 1
ATOM 1040 C CA . PHE A 1 130 ? -1.642 -0.259 -7.723 1.00 97.75 130 PHE A CA 1
ATOM 1041 C C . PHE A 1 130 ? -2.775 -1.254 -7.980 1.00 97.75 130 PHE A C 1
ATOM 1043 O O . PHE A 1 130 ? -3.119 -1.559 -9.126 1.00 97.75 130 PHE A O 1
ATOM 1050 N N . HIS A 1 131 ? -3.419 -1.666 -6.890 1.00 98.25 131 HIS A N 1
ATOM 1051 C CA . HIS A 1 131 ? -4.773 -2.208 -6.895 1.00 98.25 131 HIS A CA 1
ATOM 1052 C C . HIS A 1 131 ? -5.623 -1.391 -5.923 1.00 98.25 131 HIS A C 1
ATOM 1054 O O . HIS A 1 131 ? -5.224 -1.182 -4.783 1.00 98.25 131 HIS A O 1
ATOM 1060 N N . ALA A 1 132 ? -6.773 -0.891 -6.354 1.00 97.56 132 ALA A N 1
ATOM 1061 C CA . ALA A 1 132 ? -7.660 -0.079 -5.534 1.00 97.56 132 ALA A CA 1
ATOM 1062 C C . ALA A 1 132 ? -8.990 -0.804 -5.341 1.00 97.56 132 ALA A C 1
ATOM 1064 O O . ALA A 1 132 ? -9.559 -1.312 -6.304 1.00 97.56 132 ALA A O 1
ATOM 1065 N N . LYS A 1 133 ? -9.492 -0.845 -4.104 1.00 96.44 133 LYS A N 1
ATOM 1066 C CA . LYS A 1 133 ? -10.715 -1.564 -3.731 1.00 96.44 133 LYS A CA 1
ATOM 1067 C C . LYS A 1 133 ? -11.573 -0.729 -2.791 1.00 96.44 133 LYS A C 1
ATOM 1069 O O . LYS A 1 133 ? -11.127 -0.247 -1.747 1.00 96.44 133 LYS A O 1
ATOM 1074 N N . THR A 1 134 ? -12.827 -0.541 -3.187 1.00 93.00 134 THR A N 1
ATOM 1075 C CA . THR A 1 134 ? -13.858 0.062 -2.341 1.00 93.00 134 THR A CA 1
ATOM 1076 C C . THR A 1 134 ? -14.356 -0.939 -1.311 1.00 93.00 134 THR A C 1
ATOM 1078 O O . THR A 1 134 ? -14.409 -2.141 -1.557 1.00 93.00 134 THR A O 1
ATOM 1081 N N . ARG A 1 135 ? -14.866 -0.420 -0.195 1.00 86.12 135 ARG A N 1
ATOM 1082 C CA . ARG A 1 135 ? -15.552 -1.206 0.838 1.00 86.12 135 ARG A CA 1
ATOM 1083 C C . ARG A 1 135 ? -16.832 -1.928 0.357 1.00 86.12 135 ARG A C 1
ATOM 1085 O O . ARG A 1 135 ? -17.362 -2.779 1.062 1.00 86.12 135 ARG A O 1
ATOM 1092 N N . SER A 1 136 ? -17.329 -1.599 -0.837 1.00 86.50 136 SER A N 1
ATOM 1093 C CA . SER A 1 136 ? -18.401 -2.308 -1.557 1.00 86.50 136 SER A CA 1
ATOM 1094 C C . SER A 1 136 ? -17.899 -3.450 -2.457 1.00 86.50 136 SER A C 1
ATOM 1096 O O . SER A 1 136 ? -18.687 -4.023 -3.201 1.00 86.50 136 SER A O 1
ATOM 1098 N N . GLY A 1 137 ? -16.602 -3.767 -2.438 1.00 90.44 137 GLY A N 1
ATOM 1099 C CA . GLY A 1 137 ? -15.985 -4.835 -3.231 1.00 90.44 137 GLY A CA 1
ATOM 1100 C C . GLY A 1 137 ? -15.553 -4.427 -4.644 1.00 90.44 137 GLY A C 1
ATOM 1101 O O . GLY A 1 137 ? -14.669 -5.071 -5.200 1.00 90.44 137 GLY A O 1
ATOM 1102 N N . VAL A 1 138 ? -16.101 -3.340 -5.204 1.00 93.75 138 VAL A N 1
ATOM 1103 C CA . VAL A 1 138 ? -15.694 -2.811 -6.521 1.00 93.75 138 VAL A CA 1
ATOM 1104 C C . VAL A 1 138 ? -14.223 -2.403 -6.490 1.00 93.75 138 VAL A C 1
ATOM 1106 O O . VAL A 1 138 ? -13.831 -1.605 -5.630 1.00 93.75 138 VAL A O 1
ATOM 1109 N N . SER A 1 139 ? -13.439 -2.918 -7.437 1.00 96.19 139 SER A N 1
ATOM 1110 C CA . SER A 1 139 ? -11.995 -2.712 -7.526 1.00 96.19 139 SER A CA 1
ATOM 1111 C C . SER A 1 139 ? -11.500 -2.456 -8.957 1.00 96.19 139 SER A C 1
ATOM 1113 O O . SER A 1 139 ? -12.228 -2.659 -9.931 1.00 96.19 139 SER A O 1
ATOM 1115 N N . TRP A 1 140 ? -10.272 -1.945 -9.072 1.00 96.56 140 TRP A N 1
ATOM 1116 C CA . TRP A 1 140 ? -9.556 -1.692 -10.329 1.00 96.56 140 TRP A CA 1
ATOM 1117 C C . TRP A 1 140 ? -8.037 -1.680 -10.099 1.00 96.56 140 TRP A C 1
ATOM 1119 O O . TRP A 1 140 ? -7.581 -1.569 -8.961 1.00 96.56 140 TRP A O 1
ATOM 1129 N N . SER A 1 141 ? -7.240 -1.793 -11.162 1.00 96.25 141 SER A N 1
ATOM 1130 C CA . SER A 1 141 ? -5.771 -1.850 -11.074 1.00 96.25 141 SER A CA 1
ATOM 1131 C C . SER A 1 141 ? -5.115 -1.025 -12.168 1.00 96.25 141 SER A C 1
ATOM 1133 O O . SER A 1 141 ? -5.653 -0.908 -13.266 1.00 96.25 141 SER A O 1
ATOM 1135 N N . GLY A 1 142 ? -3.902 -0.541 -11.922 1.00 90.06 142 GLY A N 1
ATOM 1136 C CA . GLY A 1 142 ? -3.124 0.159 -12.937 1.00 90.06 142 GLY A CA 1
ATOM 1137 C C . GLY A 1 142 ? -1.625 0.072 -12.704 1.00 90.06 142 GLY A C 1
ATOM 1138 O O . GLY A 1 142 ? -1.158 -0.272 -11.621 1.00 90.06 142 GLY A O 1
ATOM 1139 N N . ILE A 1 143 ? -0.879 0.391 -13.757 1.00 90.88 143 ILE A N 1
ATOM 1140 C CA . ILE A 1 143 ? 0.582 0.453 -13.768 1.00 90.88 143 ILE A CA 1
ATOM 1141 C C . ILE A 1 143 ? 1.017 1.673 -14.579 1.00 90.88 143 ILE A C 1
ATOM 1143 O O . ILE A 1 143 ? 0.400 2.000 -15.595 1.00 90.88 143 ILE A O 1
ATOM 1147 N N . CYS A 1 144 ? 2.075 2.345 -14.145 1.00 86.44 144 CYS A N 1
ATOM 1148 C CA . CYS A 1 144 ? 2.682 3.466 -14.853 1.00 86.44 144 CYS A CA 1
ATOM 1149 C C . CYS A 1 144 ? 4.205 3.403 -14.758 1.00 86.44 144 CYS A C 1
ATOM 1151 O O . CYS A 1 144 ? 4.762 2.969 -13.753 1.00 86.44 144 CYS A O 1
ATOM 1153 N N . CYS A 1 145 ? 4.891 3.862 -15.803 1.00 86.50 145 CYS A N 1
ATOM 1154 C CA . CYS A 1 145 ? 6.343 4.020 -15.795 1.00 86.50 145 CYS A CA 1
ATOM 1155 C C . CYS A 1 145 ? 6.731 5.471 -15.447 1.00 86.50 145 CYS A C 1
ATOM 1157 O O . CYS A 1 145 ? 5.990 6.396 -15.797 1.00 86.50 145 CYS A O 1
ATOM 1159 N N . PRO A 1 146 ? 7.900 5.695 -14.815 1.00 85.50 146 PRO A N 1
ATOM 1160 C CA . PRO A 1 146 ? 8.516 7.018 -14.708 1.00 85.50 146 PRO A CA 1
ATOM 1161 C C . PRO A 1 146 ? 8.639 7.740 -16.061 1.00 85.50 146 PRO A C 1
ATOM 1163 O O . PRO A 1 146 ? 8.774 7.112 -17.111 1.00 85.50 146 PRO A O 1
ATOM 1166 N N . LYS A 1 147 ? 8.644 9.078 -16.031 1.00 75.69 147 LYS A N 1
ATOM 1167 C CA . LYS A 1 147 ? 8.772 9.942 -17.224 1.00 75.69 147 LYS A CA 1
ATOM 1168 C C . LYS A 1 147 ? 10.162 9.841 -17.882 1.00 75.69 147 LYS A C 1
ATOM 1170 O O . LYS A 1 147 ? 10.292 10.098 -19.076 1.00 75.69 147 LYS A O 1
ATOM 1175 N N . SER A 1 148 ? 11.171 9.457 -17.102 1.00 79.88 148 SER A N 1
ATOM 1176 C CA . SER A 1 148 ? 12.564 9.190 -17.483 1.00 79.88 148 SER A CA 1
ATOM 1177 C C . SER A 1 148 ? 13.205 8.253 -16.445 1.00 79.88 148 SER A C 1
ATOM 1179 O O . SER A 1 148 ? 12.644 8.041 -15.371 1.00 79.88 148 SER A O 1
ATOM 1181 N N . GLU A 1 149 ? 14.362 7.663 -16.760 1.00 81.31 149 GLU A N 1
ATOM 1182 C CA . GLU A 1 149 ? 15.017 6.634 -15.923 1.00 81.31 149 GLU A CA 1
ATOM 1183 C C . GLU A 1 149 ? 15.653 7.175 -14.628 1.00 81.31 149 GLU A C 1
ATOM 1185 O O . GLU A 1 149 ? 16.046 6.409 -13.744 1.00 81.31 149 GLU A O 1
ATOM 1190 N N . ASP A 1 150 ? 15.791 8.495 -14.527 1.00 82.56 150 ASP A N 1
ATOM 1191 C CA . ASP A 1 150 ? 16.481 9.192 -13.452 1.00 82.56 150 ASP A CA 1
ATOM 1192 C C . ASP A 1 150 ? 15.531 9.625 -12.312 1.00 82.56 150 ASP A C 1
ATOM 1194 O O . ASP A 1 150 ? 14.354 9.266 -12.262 1.00 82.56 150 ASP A O 1
ATOM 1198 N N . VAL A 1 151 ? 16.048 10.389 -11.346 1.00 83.00 151 VAL A N 1
ATOM 1199 C CA . VAL A 1 151 ? 15.258 10.837 -10.186 1.00 83.00 151 VAL A CA 1
ATOM 1200 C C . VAL A 1 151 ? 14.217 11.889 -10.578 1.00 83.00 151 VAL A C 1
ATOM 1202 O O . VAL A 1 151 ? 13.151 11.928 -9.966 1.00 83.00 151 VAL A O 1
ATOM 1205 N N . GLU A 1 152 ? 14.460 12.696 -11.614 1.00 84.06 152 GLU A N 1
ATOM 1206 C CA . GLU A 1 152 ? 13.505 13.719 -12.036 1.00 84.06 152 GLU A CA 1
ATOM 1207 C C . GLU A 1 152 ? 12.266 13.139 -12.724 1.00 84.06 152 GLU A C 1
ATOM 1209 O O . GLU A 1 152 ? 11.189 13.733 -12.612 1.00 84.06 152 GLU A O 1
ATOM 1214 N N . GLY A 1 153 ? 12.397 11.968 -13.356 1.00 81.94 153 GLY A N 1
ATOM 1215 C CA . GLY A 1 153 ? 11.300 11.235 -13.986 1.00 81.94 153 GLY A CA 1
ATOM 1216 C C . GLY A 1 153 ? 10.389 10.463 -13.030 1.00 81.94 153 GLY A C 1
ATOM 1217 O O . GLY A 1 153 ? 9.293 10.064 -13.435 1.00 81.94 153 GLY A O 1
ATOM 1218 N N . ARG A 1 154 ? 10.821 10.246 -11.781 1.00 88.75 154 ARG A N 1
ATOM 1219 C CA . ARG A 1 154 ? 10.036 9.571 -10.734 1.00 88.75 154 ARG A CA 1
ATOM 1220 C C . ARG A 1 154 ? 8.745 10.334 -10.436 1.00 88.75 154 ARG A C 1
ATOM 1222 O O . ARG A 1 154 ? 8.727 11.564 -10.437 1.00 88.75 154 ARG A O 1
ATOM 1229 N N . MET A 1 155 ? 7.680 9.601 -10.125 1.00 86.44 155 MET A N 1
ATOM 1230 C CA . MET A 1 155 ? 6.428 10.203 -9.661 1.00 86.44 155 MET A CA 1
ATOM 1231 C C . MET A 1 155 ? 6.569 10.666 -8.213 1.00 86.44 155 MET A C 1
ATOM 1233 O O . MET A 1 155 ? 7.253 10.032 -7.408 1.00 86.44 155 MET A O 1
ATOM 1237 N N . THR A 1 156 ? 5.896 11.754 -7.863 1.00 86.56 156 THR A N 1
ATOM 1238 C CA . THR A 1 156 ? 5.565 12.055 -6.467 1.00 86.56 156 THR A CA 1
ATOM 1239 C C . THR A 1 156 ? 4.508 11.082 -5.942 1.00 86.56 156 THR A C 1
ATOM 1241 O O . THR A 1 156 ? 3.713 10.534 -6.713 1.00 86.56 156 THR A O 1
ATOM 1244 N N . LEU A 1 157 ? 4.443 10.902 -4.620 1.00 87.25 157 LEU A N 1
ATOM 1245 C CA . LEU A 1 157 ? 3.341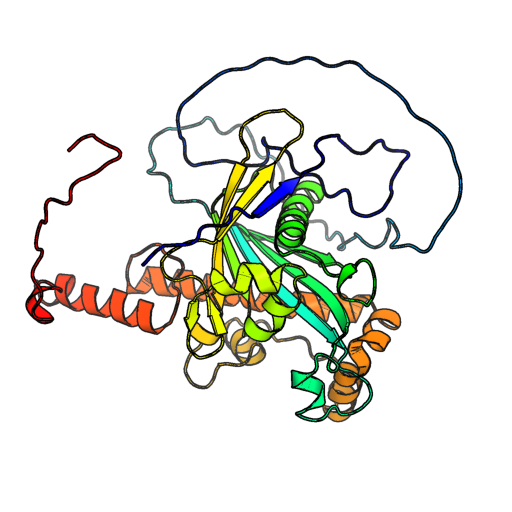 10.169 -3.985 1.00 87.25 157 LEU A CA 1
ATOM 1246 C C . LEU A 1 157 ? 1.982 10.802 -4.340 1.00 87.25 157 LEU A C 1
ATOM 1248 O O . LEU A 1 157 ? 0.990 10.101 -4.531 1.00 87.25 157 LEU A O 1
ATOM 1252 N N . GLY A 1 158 ? 1.954 12.128 -4.482 1.00 84.25 158 GLY A N 1
ATOM 1253 C CA . GLY A 1 158 ? 0.784 12.877 -4.925 1.00 84.25 158 GLY A CA 1
ATOM 1254 C C . GLY A 1 158 ? 0.278 12.479 -6.314 1.00 84.25 158 GLY A C 1
ATOM 1255 O O . GLY A 1 158 ? -0.878 12.076 -6.457 1.00 84.25 158 GLY A O 1
ATOM 1256 N N . GLU A 1 159 ? 1.148 12.532 -7.328 1.00 82.75 159 GLU A N 1
ATOM 1257 C CA . GLU A 1 159 ? 0.825 12.085 -8.692 1.00 82.75 159 GLU A CA 1
ATOM 1258 C C . GLU A 1 159 ? 0.350 10.626 -8.719 1.00 82.75 159 GLU A C 1
ATOM 1260 O O . GLU A 1 159 ? -0.548 10.292 -9.489 1.00 82.75 159 GLU A O 1
ATOM 1265 N N . PHE A 1 160 ? 0.914 9.757 -7.872 1.00 89.81 160 PHE A N 1
ATOM 1266 C CA . PHE A 1 160 ? 0.522 8.348 -7.789 1.00 89.81 160 PHE A CA 1
ATOM 1267 C C . PHE A 1 160 ? -0.898 8.153 -7.231 1.00 89.81 160 PHE A C 1
ATOM 1269 O O . PHE A 1 160 ? -1.670 7.361 -7.775 1.00 89.81 160 PHE A O 1
ATOM 1276 N N . ILE A 1 161 ? -1.292 8.910 -6.201 1.00 89.56 161 ILE A N 1
ATOM 1277 C CA . ILE A 1 161 ? -2.668 8.872 -5.683 1.00 89.56 161 ILE A CA 1
ATOM 1278 C C . ILE A 1 161 ? -3.662 9.410 -6.725 1.00 89.56 161 ILE A C 1
ATOM 1280 O O . ILE A 1 161 ? -4.698 8.784 -6.951 1.00 89.56 161 ILE A O 1
ATOM 1284 N N . VAL A 1 162 ? -3.344 10.506 -7.426 1.00 85.06 162 VAL A N 1
ATOM 1285 C CA . VAL A 1 162 ? -4.197 11.029 -8.515 1.00 85.06 162 VAL A CA 1
ATOM 1286 C C . VAL A 1 162 ? -4.302 10.029 -9.678 1.00 85.06 162 VAL A C 1
ATOM 1288 O O . VAL A 1 162 ? -5.401 9.804 -10.188 1.00 85.06 162 VAL A O 1
ATOM 1291 N N . PHE A 1 163 ? -3.196 9.368 -10.043 1.00 84.44 163 PHE A N 1
ATOM 1292 C CA . PHE A 1 163 ? -3.153 8.293 -11.041 1.00 84.44 163 PHE A CA 1
ATOM 1293 C C . PHE A 1 163 ? -4.094 7.133 -10.677 1.00 84.44 163 PHE A C 1
ATOM 1295 O O . PHE A 1 163 ? -4.929 6.732 -11.495 1.00 84.44 163 PHE A O 1
ATOM 1302 N N . ALA A 1 164 ? -4.017 6.636 -9.439 1.00 91.19 164 ALA A N 1
ATOM 1303 C CA . ALA A 1 164 ? -4.856 5.539 -8.966 1.00 91.19 164 ALA A CA 1
ATOM 1304 C C . ALA A 1 164 ? -6.351 5.904 -8.938 1.00 91.19 164 ALA A C 1
ATOM 1306 O O . ALA A 1 164 ? -7.191 5.118 -9.383 1.00 91.19 164 ALA A O 1
ATOM 1307 N N . LEU A 1 165 ? -6.686 7.113 -8.474 1.00 87.50 165 LEU A N 1
ATOM 1308 C CA . LEU A 1 165 ? -8.064 7.605 -8.411 1.00 87.50 165 LEU A CA 1
ATOM 1309 C C . LEU A 1 165 ? -8.658 7.798 -9.814 1.00 87.50 165 LEU A C 1
ATOM 1311 O O . LEU A 1 165 ? -9.640 7.147 -10.164 1.00 87.50 165 LEU A O 1
ATOM 1315 N N . GLY A 1 166 ? -8.059 8.637 -10.662 1.00 81.19 166 GLY A N 1
ATOM 1316 C CA . GLY A 1 166 ? -8.649 8.960 -11.966 1.00 81.19 166 GLY A CA 1
ATOM 1317 C C . GLY A 1 166 ? -8.701 7.781 -12.946 1.00 81.19 166 GLY A C 1
ATOM 1318 O O . GLY A 1 166 ? -9.547 7.777 -13.838 1.00 81.19 166 GLY A O 1
ATOM 1319 N N . THR A 1 167 ? -7.895 6.731 -12.741 1.00 84.56 167 THR A N 1
ATOM 1320 C CA . THR A 1 167 ? -8.064 5.448 -13.451 1.00 84.56 167 THR A CA 1
ATOM 1321 C C . THR A 1 167 ? -9.446 4.834 -13.178 1.00 84.56 167 THR A C 1
ATOM 1323 O O . THR A 1 167 ? -10.153 4.477 -14.119 1.00 84.56 167 THR A O 1
ATOM 1326 N N . GLY A 1 168 ? -9.892 4.807 -11.916 1.00 86.12 168 GLY A N 1
ATOM 1327 C CA . GLY A 1 168 ? -11.205 4.273 -11.530 1.00 86.12 168 GLY A CA 1
ATOM 1328 C C . GLY A 1 168 ? -12.390 5.078 -12.079 1.00 86.12 168 GLY A C 1
ATOM 1329 O O . GLY A 1 168 ? -13.435 4.499 -12.381 1.00 86.12 168 GLY A O 1
ATOM 1330 N N . LEU A 1 169 ? -12.215 6.392 -12.278 1.00 80.44 169 LEU A N 1
ATOM 1331 C CA . L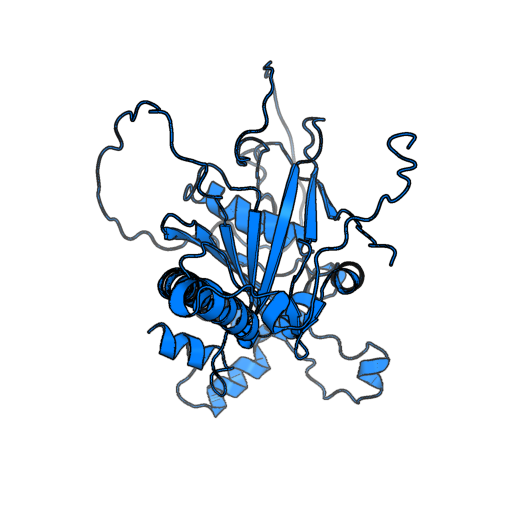EU A 1 169 ? -13.194 7.238 -12.977 1.00 80.44 169 LEU A CA 1
ATOM 1332 C C . LEU A 1 169 ? -13.212 6.968 -14.484 1.00 80.44 169 LEU A C 1
ATOM 1334 O O . LEU A 1 169 ? -14.284 6.836 -15.074 1.00 80.44 169 LEU A O 1
ATOM 1338 N N . LYS A 1 170 ? -12.031 6.877 -15.113 1.00 79.38 170 LYS A N 1
ATOM 1339 C CA . LYS A 1 170 ? -11.880 6.636 -16.556 1.00 79.38 170 LYS A CA 1
ATOM 1340 C C . LYS A 1 170 ? -12.503 5.299 -16.964 1.00 79.38 170 LYS A C 1
ATOM 1342 O O . LYS A 1 170 ? -13.214 5.237 -17.964 1.00 79.38 170 LYS A O 1
ATOM 1347 N N . GLU A 1 171 ? -12.286 4.255 -16.165 1.00 83.00 171 GLU A N 1
ATOM 1348 C CA . GLU A 1 171 ? -12.919 2.939 -16.327 1.00 83.00 171 GLU A CA 1
ATOM 1349 C C . GLU A 1 171 ? -14.403 2.907 -15.901 1.00 83.00 171 GLU A C 1
ATOM 1351 O O . GLU A 1 171 ? -15.049 1.870 -16.016 1.00 83.00 171 GLU A O 1
ATOM 1356 N N . LYS A 1 172 ? -14.962 4.019 -15.393 1.00 84.00 172 LYS A N 1
ATOM 1357 C CA . LYS A 1 172 ? -16.333 4.136 -14.854 1.00 84.00 172 LYS A CA 1
ATOM 1358 C C . LYS A 1 172 ? -16.660 3.153 -13.718 1.00 84.00 172 LYS A C 1
ATOM 1360 O O . LYS A 1 172 ? -17.830 2.915 -13.427 1.00 84.00 172 LYS A O 1
ATOM 1365 N N . ARG A 1 173 ? -15.636 2.613 -13.048 1.00 85.38 173 ARG A N 1
ATOM 1366 C CA . ARG A 1 173 ? -15.759 1.668 -11.922 1.00 85.38 173 ARG A CA 1
ATOM 1367 C C . ARG A 1 173 ? -16.470 2.314 -10.742 1.00 85.38 173 ARG A C 1
ATOM 1369 O O . ARG A 1 173 ? -17.269 1.678 -10.067 1.00 85.38 173 ARG A O 1
ATOM 1376 N N . VAL A 1 174 ? -16.185 3.594 -10.516 1.00 83.62 174 VAL A N 1
ATOM 1377 C CA . VAL A 1 174 ? -16.838 4.433 -9.512 1.00 83.62 174 VAL A CA 1
ATOM 1378 C C . VAL A 1 174 ? -17.059 5.837 -10.066 1.00 83.62 174 VAL A C 1
ATOM 1380 O O . VAL A 1 174 ? -16.337 6.292 -10.949 1.00 83.62 174 VAL A O 1
ATOM 1383 N N . SER A 1 175 ? -18.057 6.539 -9.533 1.00 75.50 175 SER A N 1
ATOM 1384 C CA . SER A 1 175 ? -18.340 7.942 -9.863 1.00 75.50 175 SER A CA 1
ATOM 1385 C C . SER A 1 175 ? -17.747 8.930 -8.853 1.00 75.50 175 SER A C 1
ATOM 1387 O O . SER A 1 175 ? -17.473 10.079 -9.215 1.00 75.50 175 SER A O 1
ATOM 1389 N N . GLN A 1 176 ? -17.553 8.501 -7.598 1.00 78.06 176 GLN A N 1
ATOM 1390 C CA . GLN A 1 176 ? -17.004 9.315 -6.514 1.00 78.06 176 GLN A CA 1
ATOM 1391 C C . GLN A 1 176 ? -16.163 8.489 -5.518 1.00 78.06 176 GLN A C 1
ATOM 1393 O O . GLN A 1 176 ? -16.445 7.312 -5.289 1.00 78.06 176 GLN A O 1
ATOM 1398 N N . PHE A 1 177 ? -15.192 9.131 -4.863 1.00 81.25 177 PHE A N 1
ATOM 1399 C CA . PHE A 1 177 ? -14.312 8.555 -3.840 1.00 81.25 177 PHE A CA 1
ATOM 1400 C C . PHE A 1 177 ? -14.537 9.162 -2.449 1.00 81.25 177 PHE A C 1
ATOM 1402 O O . PHE A 1 177 ? -14.808 10.361 -2.343 1.00 81.25 177 PHE A O 1
ATOM 1409 N N . PRO A 1 178 ? -14.337 8.387 -1.371 1.00 88.50 178 PRO A N 1
ATOM 1410 C CA . PRO A 1 178 ? -14.167 8.954 -0.041 1.00 88.50 178 PRO A CA 1
ATOM 1411 C C . PRO A 1 178 ? -12.827 9.692 0.078 1.00 88.50 178 PRO A C 1
ATOM 1413 O O . PRO A 1 178 ? -11.832 9.304 -0.532 1.00 88.50 178 PRO A O 1
ATOM 1416 N N . THR A 1 179 ? -12.763 10.709 0.937 1.00 87.69 179 THR A N 1
ATOM 1417 C CA . THR A 1 179 ? -11.515 11.444 1.220 1.00 87.69 179 THR A CA 1
ATOM 1418 C C . THR A 1 179 ? -10.539 10.703 2.144 1.00 87.69 179 THR A C 1
ATOM 1420 O O . THR A 1 179 ? -9.392 11.129 2.277 1.00 87.69 179 THR A O 1
ATOM 1423 N N . ARG A 1 180 ? -10.948 9.585 2.767 1.00 91.69 180 ARG A N 1
ATOM 1424 C CA . ARG A 1 180 ? -10.058 8.698 3.534 1.00 91.69 180 ARG A CA 1
ATOM 1425 C C . ARG A 1 180 ? -9.542 7.554 2.663 1.00 91.69 180 ARG A C 1
ATOM 1427 O O . ARG A 1 180 ? -10.327 6.754 2.153 1.00 91.69 180 ARG A O 1
ATOM 1434 N N . ILE A 1 181 ? -8.220 7.444 2.569 1.00 93.62 181 ILE A N 1
ATOM 1435 C CA . ILE A 1 181 ? -7.520 6.432 1.778 1.00 93.62 181 ILE A CA 1
ATOM 1436 C C . ILE A 1 181 ? -6.544 5.672 2.685 1.00 93.62 181 ILE A C 1
ATOM 1438 O O . ILE A 1 181 ? -5.740 6.282 3.390 1.00 93.62 181 ILE A O 1
ATOM 1442 N N . TYR A 1 182 ? -6.588 4.343 2.645 1.00 95.44 182 TYR A N 1
ATOM 1443 C CA . TYR A 1 182 ? -5.550 3.478 3.201 1.00 95.44 182 TYR A CA 1
ATOM 1444 C C . TYR A 1 182 ? -4.601 3.059 2.080 1.00 95.44 182 TYR A C 1
ATOM 1446 O O . TYR A 1 182 ? -5.013 2.356 1.162 1.00 95.44 182 TYR A O 1
ATOM 1454 N N . LEU A 1 183 ? -3.345 3.498 2.154 1.00 96.31 183 LEU A N 1
ATOM 1455 C CA . LEU A 1 183 ? -2.277 3.100 1.241 1.00 96.31 183 LEU A CA 1
ATOM 1456 C C . LEU A 1 183 ? -1.513 1.922 1.852 1.00 96.31 183 LEU A C 1
ATOM 1458 O O . LEU A 1 183 ? -1.030 2.020 2.981 1.00 96.31 183 LEU A O 1
ATOM 1462 N N . VAL A 1 184 ? -1.433 0.807 1.132 1.00 97.19 184 VAL A N 1
ATOM 1463 C CA . VAL A 1 184 ? -1.065 -0.498 1.695 1.00 97.19 184 VAL A CA 1
ATOM 1464 C C . VAL A 1 184 ? 0.029 -1.144 0.858 1.00 97.19 184 VAL A C 1
ATOM 1466 O O . VAL A 1 184 ? -0.195 -1.446 -0.306 1.00 97.19 184 VAL A O 1
ATOM 1469 N N . GLY A 1 185 ? 1.201 -1.375 1.440 1.00 96.06 185 GLY A N 1
ATOM 1470 C CA . GLY A 1 185 ? 2.293 -2.080 0.760 1.00 96.06 185 GLY A CA 1
ATOM 1471 C C . GLY A 1 185 ? 2.806 -3.267 1.567 1.00 96.06 185 GLY A C 1
ATOM 1472 O O . GLY A 1 185 ? 2.277 -3.595 2.638 1.00 96.06 185 GLY A O 1
ATOM 1473 N N . HIS A 1 186 ? 3.862 -3.902 1.073 1.00 94.94 186 HIS A N 1
ATOM 1474 C CA . HIS A 1 186 ? 4.534 -5.012 1.739 1.00 94.94 186 HIS A CA 1
ATOM 1475 C C . HIS A 1 186 ? 6.017 -4.697 1.904 1.00 94.94 186 HIS A C 1
ATOM 1477 O O . HIS A 1 186 ? 6.757 -4.697 0.930 1.00 94.94 186 HIS A O 1
ATOM 1483 N N . PHE A 1 187 ? 6.458 -4.436 3.138 1.00 92.62 187 PHE A N 1
ATOM 1484 C CA . PHE A 1 187 ? 7.790 -3.886 3.404 1.00 92.62 187 PHE A CA 1
ATOM 1485 C C . PHE A 1 187 ? 8.008 -2.541 2.680 1.00 92.62 187 PHE A C 1
ATOM 1487 O O . PHE A 1 187 ? 8.999 -2.334 1.984 1.00 92.62 187 PHE A O 1
ATOM 1494 N N . THR A 1 188 ? 7.090 -1.595 2.918 1.00 91.12 188 THR A N 1
ATOM 1495 C CA . THR A 1 188 ? 6.961 -0.258 2.295 1.00 91.12 188 THR A CA 1
ATOM 1496 C C . THR A 1 188 ? 8.238 0.589 2.289 1.00 91.12 188 THR A C 1
ATOM 1498 O O . THR A 1 188 ? 8.323 1.592 1.582 1.00 91.12 188 THR A O 1
ATOM 1501 N N . ARG A 1 189 ? 9.256 0.212 3.067 1.00 89.00 189 ARG A N 1
ATOM 1502 C CA . ARG A 1 189 ? 10.618 0.744 2.970 1.00 89.00 189 ARG A CA 1
ATOM 1503 C C . ARG A 1 189 ? 11.309 0.474 1.626 1.00 89.00 189 ARG A C 1
ATOM 1505 O O . ARG A 1 189 ? 12.257 1.195 1.323 1.00 89.00 189 ARG A O 1
ATOM 1512 N N . ALA A 1 190 ? 10.885 -0.515 0.845 1.00 86.50 190 ALA A N 1
ATOM 1513 C CA . ALA A 1 190 ? 11.327 -0.658 -0.540 1.00 86.50 190 ALA A CA 1
ATOM 1514 C C . ALA A 1 190 ? 10.737 0.464 -1.416 1.00 86.50 190 ALA A C 1
ATOM 1516 O O . ALA A 1 190 ? 11.482 1.205 -2.059 1.00 86.50 190 ALA A O 1
ATOM 1517 N N . ASP A 1 191 ? 9.417 0.643 -1.348 1.00 90.19 191 ASP A N 1
ATOM 1518 C CA . ASP A 1 191 ? 8.632 1.393 -2.337 1.00 90.19 191 ASP A CA 1
ATOM 1519 C C . ASP A 1 191 ? 8.480 2.878 -2.044 1.00 90.19 191 ASP A C 1
ATOM 1521 O O . ASP A 1 191 ? 8.499 3.710 -2.946 1.00 90.19 191 ASP A O 1
ATOM 1525 N N . ILE A 1 192 ? 8.345 3.261 -0.776 1.00 89.69 192 ILE A N 1
ATOM 1526 C CA . ILE A 1 192 ? 8.180 4.670 -0.407 1.00 89.69 192 ILE A CA 1
ATOM 1527 C C . ILE A 1 192 ? 9.397 5.521 -0.835 1.00 89.69 192 ILE A C 1
ATOM 1529 O O . ILE A 1 192 ? 9.187 6.633 -1.324 1.00 89.69 192 ILE A O 1
ATOM 1533 N N . PRO A 1 193 ? 10.650 5.021 -0.777 1.00 89.88 193 PRO A N 1
ATOM 1534 C CA . PRO A 1 193 ? 11.803 5.668 -1.409 1.00 89.88 193 PRO A CA 1
ATOM 1535 C C . PRO A 1 193 ? 11.782 5.763 -2.944 1.00 89.88 193 PRO A C 1
ATOM 1537 O O . PRO A 1 193 ? 12.605 6.495 -3.500 1.00 89.88 193 PRO A O 1
ATOM 1540 N N . ALA A 1 194 ? 10.890 5.054 -3.646 1.00 90.81 194 ALA A N 1
ATOM 1541 C CA . ALA A 1 194 ? 10.741 5.158 -5.097 1.00 90.81 194 ALA A CA 1
ATOM 1542 C C . ALA A 1 194 ? 10.056 6.470 -5.529 1.00 90.81 194 ALA A C 1
ATOM 1544 O O . ALA A 1 194 ? 10.231 6.892 -6.677 1.00 90.81 194 ALA A O 1
ATOM 1545 N N . PHE A 1 195 ? 9.329 7.149 -4.633 1.00 90.81 195 PHE A N 1
ATOM 1546 C CA . PHE A 1 195 ? 8.694 8.441 -4.916 1.00 90.81 195 PHE A CA 1
ATOM 1547 C C . PHE A 1 195 ? 9.687 9.614 -4.875 1.00 90.81 195 PHE A C 1
ATOM 1549 O O . PHE A 1 195 ? 10.580 9.683 -4.029 1.00 90.81 195 PHE A O 1
ATOM 1556 N N . LYS A 1 196 ? 9.514 10.578 -5.785 1.00 88.75 196 LYS A N 1
ATOM 1557 C CA . LYS A 1 196 ? 10.397 11.746 -5.967 1.00 88.75 196 LYS A CA 1
ATOM 1558 C C . LYS A 1 196 ? 10.450 12.670 -4.745 1.00 88.75 196 LYS A C 1
ATOM 1560 O O . LYS A 1 196 ? 11.486 13.257 -4.442 1.00 88.75 196 LYS A O 1
ATOM 1565 N N . ASP A 1 197 ? 9.340 12.787 -4.027 1.00 84.44 197 ASP A N 1
ATOM 1566 C CA . ASP A 1 197 ? 9.167 13.609 -2.829 1.00 84.44 197 ASP A CA 1
ATOM 1567 C C . ASP A 1 197 ? 9.504 12.878 -1.516 1.00 84.44 197 ASP A C 1
ATOM 1569 O O . ASP A 1 197 ? 9.437 13.498 -0.451 1.00 84.44 197 ASP A O 1
ATOM 1573 N N . PHE A 1 198 ? 9.952 11.612 -1.575 1.00 83.50 198 PHE A N 1
ATOM 1574 C CA . PHE A 1 198 ? 10.266 10.773 -0.409 1.00 83.50 198 PHE A CA 1
ATOM 1575 C C . PHE A 1 198 ? 11.055 11.495 0.689 1.00 83.50 198 PHE A C 1
ATOM 1577 O O . PHE A 1 198 ? 10.697 11.389 1.859 1.00 83.50 198 PHE A O 1
ATOM 1584 N N . ALA A 1 199 ? 12.101 12.252 0.338 1.00 78.50 199 ALA A N 1
ATOM 1585 C CA . ALA A 1 199 ? 12.934 12.935 1.329 1.00 78.50 199 ALA A CA 1
ATOM 1586 C C . ALA A 1 199 ? 12.104 13.842 2.261 1.00 78.50 199 ALA A C 1
ATOM 1588 O O . ALA A 1 199 ? 12.268 13.777 3.476 1.00 78.50 199 ALA A O 1
ATOM 1589 N N . LYS A 1 200 ? 11.154 14.607 1.704 1.00 77.38 200 LYS A N 1
ATOM 1590 C CA . LYS A 1 200 ? 10.225 15.474 2.454 1.00 77.38 200 LYS A CA 1
ATOM 1591 C C . LYS A 1 200 ? 9.166 14.679 3.223 1.00 77.38 200 LYS A C 1
ATOM 1593 O O . LYS A 1 200 ? 8.767 15.070 4.313 1.00 77.38 200 LYS A O 1
ATOM 1598 N N . LEU A 1 201 ? 8.697 13.574 2.643 1.00 72.75 201 LEU A N 1
ATOM 1599 C CA . LEU A 1 201 ? 7.687 12.703 3.248 1.00 72.75 201 LEU A CA 1
ATOM 1600 C C . LEU A 1 201 ? 8.245 11.879 4.417 1.00 72.75 201 LEU A C 1
ATOM 1602 O O . LEU A 1 201 ? 7.498 11.516 5.321 1.00 72.75 201 LEU A O 1
ATOM 1606 N N . SER A 1 202 ? 9.550 11.593 4.412 1.00 69.56 202 SER A N 1
ATOM 1607 C CA . SER A 1 202 ? 10.196 10.691 5.369 1.00 69.56 202 SER A CA 1
ATOM 1608 C C . SER A 1 202 ? 10.066 11.146 6.831 1.00 69.56 202 SER A C 1
ATOM 1610 O O . SER A 1 202 ? 9.937 10.304 7.717 1.00 69.56 202 SER A O 1
ATOM 1612 N N . GLU A 1 203 ? 9.991 12.459 7.083 1.00 69.00 203 GLU A N 1
ATOM 1613 C CA . GLU A 1 203 ? 9.738 13.058 8.406 1.00 69.00 203 GLU A CA 1
ATOM 1614 C C . GLU A 1 203 ? 8.297 12.862 8.921 1.00 69.00 203 GLU A C 1
ATOM 1616 O O . GLU A 1 203 ? 8.028 13.047 10.109 1.00 69.00 203 GLU A O 1
ATOM 1621 N N . LEU A 1 204 ? 7.357 12.499 8.041 1.00 66.56 204 LEU A N 1
ATOM 1622 C CA . LEU A 1 204 ? 5.923 12.386 8.335 1.00 66.56 204 LEU A CA 1
ATOM 1623 C C . LEU A 1 204 ? 5.483 10.937 8.620 1.00 66.56 204 LEU A C 1
ATOM 1625 O O . LEU A 1 204 ? 4.320 10.705 8.959 1.00 66.56 204 LEU A O 1
ATOM 1629 N N . PHE A 1 205 ? 6.389 9.962 8.494 1.00 73.44 205 PHE A N 1
ATOM 1630 C CA . PHE A 1 205 ? 6.103 8.535 8.664 1.00 73.44 205 PHE A CA 1
ATOM 1631 C C . PHE A 1 205 ? 6.696 7.970 9.958 1.00 73.44 205 PHE A C 1
ATOM 1633 O O . PHE A 1 205 ? 7.835 8.249 10.326 1.00 73.44 205 PHE A O 1
ATOM 1640 N N . SER A 1 206 ? 5.943 7.103 10.636 1.00 73.06 206 SER A N 1
ATOM 1641 C CA . SER A 1 206 ? 6.453 6.346 11.778 1.00 73.06 206 SER A CA 1
ATOM 1642 C C . SER A 1 206 ? 7.299 5.174 11.277 1.00 73.06 206 SER A C 1
ATOM 1644 O O . SER A 1 206 ? 6.808 4.336 10.519 1.00 73.06 206 SER A O 1
ATOM 1646 N N . ASN A 1 207 ? 8.553 5.078 11.728 1.00 77.06 207 ASN A N 1
ATOM 1647 C CA . ASN A 1 207 ? 9.360 3.873 11.536 1.00 77.06 207 ASN A CA 1
ATOM 1648 C C . ASN A 1 207 ? 8.946 2.824 12.580 1.00 77.06 207 ASN A C 1
ATOM 1650 O O . ASN A 1 207 ? 9.170 3.010 13.776 1.00 77.06 207 ASN A O 1
ATOM 1654 N N . ILE A 1 208 ? 8.326 1.734 12.131 1.00 71.00 208 ILE A N 1
ATOM 1655 C CA . ILE A 1 208 ? 7.869 0.626 12.973 1.00 71.00 208 ILE A CA 1
ATOM 1656 C C . ILE A 1 208 ? 8.561 -0.637 12.480 1.00 71.00 208 ILE A C 1
ATOM 1658 O O . ILE A 1 208 ? 8.437 -0.982 11.311 1.00 71.00 208 ILE A O 1
ATOM 1662 N N . ARG A 1 209 ? 9.291 -1.344 13.355 1.00 70.56 209 ARG A N 1
ATOM 1663 C CA . ARG A 1 209 ? 10.009 -2.591 13.006 1.00 70.56 209 ARG A CA 1
ATOM 1664 C C . ARG A 1 209 ? 10.781 -2.493 11.673 1.00 70.56 209 ARG A C 1
ATOM 1666 O O . ARG A 1 209 ? 10.757 -3.419 10.870 1.00 70.56 209 ARG A O 1
ATOM 1673 N N . ASN A 1 210 ? 11.485 -1.377 11.467 1.00 77.38 210 ASN A N 1
ATOM 1674 C CA . ASN A 1 210 ? 12.321 -1.090 10.297 1.00 77.38 210 ASN A CA 1
ATOM 1675 C C . ASN A 1 210 ? 11.569 -0.724 8.991 1.00 77.38 210 ASN A C 1
ATOM 1677 O O . ASN A 1 210 ? 12.255 -0.472 8.000 1.00 77.38 210 ASN A O 1
ATOM 1681 N N . THR A 1 211 ? 10.229 -0.623 8.986 1.00 77.44 211 THR A N 1
ATOM 1682 C CA . THR A 1 211 ? 9.397 -0.189 7.836 1.00 77.44 211 THR A CA 1
ATOM 1683 C C . THR A 1 211 ? 8.558 1.069 8.138 1.00 77.44 211 THR A C 1
ATOM 1685 O O . THR A 1 211 ? 8.547 1.539 9.277 1.00 77.44 211 THR A O 1
ATOM 1688 N N . PHE A 1 212 ? 7.880 1.648 7.139 1.00 78.94 212 PHE A N 1
ATOM 1689 C CA . PHE A 1 212 ? 7.101 2.890 7.274 1.00 78.94 212 PHE A CA 1
ATOM 1690 C C . PHE A 1 212 ? 5.592 2.629 7.422 1.00 78.94 212 PHE A C 1
ATOM 1692 O O . PHE A 1 212 ? 4.989 1.911 6.623 1.00 78.94 212 PHE A O 1
ATOM 1699 N N . ALA A 1 213 ? 4.953 3.275 8.400 1.00 76.75 213 ALA A N 1
ATOM 1700 C CA . ALA A 1 213 ? 3.497 3.275 8.566 1.00 76.75 213 ALA A CA 1
ATOM 1701 C C . ALA A 1 213 ? 2.998 4.573 9.228 1.00 76.75 213 ALA A C 1
ATOM 1703 O O . ALA A 1 213 ? 3.785 5.355 9.761 1.00 76.75 213 ALA A O 1
ATOM 1704 N N . SER A 1 214 ? 1.680 4.799 9.232 1.00 77.50 214 SER A N 1
ATOM 1705 C CA . SER A 1 214 ? 1.057 5.903 9.978 1.00 77.50 214 SER A CA 1
ATOM 1706 C C . SER A 1 214 ? 0.304 5.384 11.210 1.00 77.50 214 SER A C 1
ATOM 1708 O O . SER A 1 214 ? -0.718 4.700 11.061 1.00 77.50 214 SER A O 1
ATOM 1710 N N . ILE A 1 215 ? 0.783 5.722 12.412 1.00 66.69 215 ILE A N 1
ATOM 1711 C CA . ILE A 1 215 ? 0.105 5.389 13.677 1.00 66.69 215 ILE A CA 1
ATOM 1712 C C . ILE A 1 215 ? -0.995 6.423 13.969 1.00 66.69 215 ILE A C 1
ATOM 1714 O O . ILE A 1 215 ? -2.166 6.144 13.722 1.00 66.69 215 ILE A O 1
ATOM 1718 N N . ASP A 1 216 ? -0.618 7.621 14.433 1.00 63.38 216 ASP A N 1
ATOM 1719 C CA . ASP A 1 216 ? -1.556 8.566 15.070 1.00 63.38 216 ASP A CA 1
ATOM 1720 C C . ASP A 1 216 ? -2.096 9.667 14.142 1.00 63.38 216 ASP A C 1
ATOM 1722 O O . ASP A 1 216 ? -3.040 10.373 14.493 1.00 63.38 216 ASP A O 1
ATOM 1726 N N . ASN A 1 217 ? -1.474 9.879 12.978 1.00 69.38 217 ASN A N 1
ATOM 1727 C CA . ASN A 1 217 ? -1.819 10.965 12.056 1.00 69.38 217 ASN A CA 1
ATOM 1728 C C . ASN A 1 217 ? -1.784 10.444 10.615 1.00 69.38 217 ASN A C 1
ATOM 1730 O O . ASN A 1 217 ? -0.819 9.787 10.232 1.00 69.38 217 ASN A O 1
ATOM 1734 N N . SER A 1 218 ? -2.789 10.778 9.805 1.00 80.31 218 SER A N 1
ATOM 1735 C CA . SER A 1 218 ? -2.723 10.610 8.349 1.00 80.31 218 SER A CA 1
ATOM 1736 C C . SER A 1 218 ? -1.765 11.630 7.730 1.00 80.31 218 SER A C 1
ATOM 1738 O O . SER A 1 218 ? -1.764 12.795 8.145 1.00 80.31 218 SER A O 1
ATOM 1740 N N . LEU A 1 219 ? -1.057 11.253 6.663 1.00 82.69 219 LEU A N 1
ATOM 1741 C CA . LEU A 1 219 ? -0.504 12.239 5.737 1.00 82.69 219 LEU A CA 1
ATOM 1742 C C . LEU A 1 219 ? -1.675 13.019 5.113 1.00 82.69 219 LEU A C 1
ATOM 1744 O O . LEU A 1 219 ? -2.689 12.428 4.739 1.00 82.69 219 LEU A O 1
ATOM 1748 N N . LYS A 1 220 ? -1.549 14.347 5.033 1.00 83.06 220 LYS A N 1
ATOM 1749 C CA . LYS A 1 220 ? -2.555 15.218 4.415 1.00 83.06 220 LYS A CA 1
ATOM 1750 C C . LYS A 1 220 ? -2.075 15.654 3.039 1.00 83.06 220 LYS A C 1
ATOM 1752 O O . LYS A 1 220 ? -1.129 16.435 2.933 1.00 83.06 220 LYS A O 1
ATOM 1757 N N . ILE A 1 221 ? -2.749 15.149 2.018 1.00 79.62 221 ILE A N 1
ATOM 1758 C CA . ILE A 1 221 ? -2.569 15.567 0.630 1.00 79.62 221 ILE A CA 1
ATOM 1759 C C . ILE A 1 221 ? -3.680 16.565 0.311 1.00 79.62 221 ILE A C 1
ATOM 1761 O O . ILE A 1 221 ? -4.828 16.330 0.681 1.00 79.62 221 ILE A O 1
ATOM 1765 N N . TYR A 1 222 ? -3.347 17.670 -0.344 1.00 79.81 222 TYR A N 1
ATOM 1766 C CA . TYR A 1 222 ? -4.303 18.676 -0.790 1.00 79.81 222 TYR A CA 1
ATOM 1767 C C . TYR A 1 222 ? -4.332 18.662 -2.317 1.00 79.81 222 TYR A C 1
ATOM 1769 O O . TYR A 1 222 ? -3.287 18.727 -2.960 1.00 79.81 222 TYR A O 1
ATOM 1777 N N . LEU A 1 223 ? -5.529 18.510 -2.881 1.00 74.31 223 LEU A N 1
ATOM 1778 C CA . LEU A 1 223 ? -5.768 18.631 -4.313 1.00 74.31 223 LEU A CA 1
ATOM 1779 C C . LEU A 1 223 ? -6.236 20.055 -4.601 1.00 74.31 223 LEU A C 1
ATOM 1781 O O . LEU A 1 223 ? -7.323 20.461 -4.176 1.00 74.31 223 LEU A O 1
ATOM 1785 N N . ASP A 1 224 ? -5.394 20.800 -5.302 1.00 70.50 224 ASP A N 1
ATOM 1786 C CA . ASP A 1 224 ? -5.631 22.174 -5.711 1.00 70.50 224 ASP A CA 1
ATOM 1787 C C . ASP A 1 224 ? -6.280 22.158 -7.101 1.00 70.50 224 ASP A C 1
ATOM 1789 O O . ASP A 1 224 ? -5.707 21.651 -8.067 1.00 70.50 224 ASP A O 1
ATOM 1793 N N . PHE A 1 225 ? -7.499 22.684 -7.208 1.00 66.69 225 PHE A N 1
ATOM 1794 C CA . PHE A 1 225 ? -8.267 22.712 -8.453 1.00 66.69 225 PHE A CA 1
ATOM 1795 C C . PHE A 1 225 ? -8.278 24.133 -9.028 1.00 66.69 225 PHE A C 1
ATOM 1797 O O . PHE A 1 225 ? -8.404 25.112 -8.295 1.00 66.69 225 PHE A O 1
ATOM 1804 N N . LYS A 1 226 ? -8.214 24.269 -10.359 1.00 60.09 226 LYS A N 1
ATOM 1805 C CA . LYS A 1 226 ? -8.257 25.585 -11.034 1.00 60.09 226 LYS A CA 1
ATOM 1806 C C . LYS A 1 226 ? -9.652 26.236 -11.048 1.00 60.09 226 LYS A C 1
ATOM 1808 O O . LYS A 1 226 ? -9.848 27.236 -11.729 1.00 60.09 226 LYS A O 1
ATOM 1813 N N . ASP A 1 227 ? -10.613 25.674 -10.313 1.00 61.88 227 ASP A N 1
ATOM 1814 C CA . ASP A 1 227 ? -11.944 26.252 -10.089 1.00 61.88 227 ASP A CA 1
ATOM 1815 C C . ASP A 1 227 ? -11.921 27.447 -9.113 1.00 61.88 227 ASP A C 1
ATOM 1817 O O . ASP A 1 227 ? -12.886 28.207 -9.048 1.00 61.88 227 ASP A O 1
ATOM 1821 N N . GLY A 1 228 ? -10.809 27.643 -8.392 1.00 58.06 228 GLY A N 1
ATOM 1822 C CA . GLY A 1 228 ? -10.637 28.723 -7.420 1.00 58.06 228 GLY A CA 1
ATOM 1823 C C . GLY A 1 228 ? -11.301 28.453 -6.066 1.00 58.06 228 GLY A C 1
ATOM 1824 O O . GLY A 1 228 ? -11.354 29.352 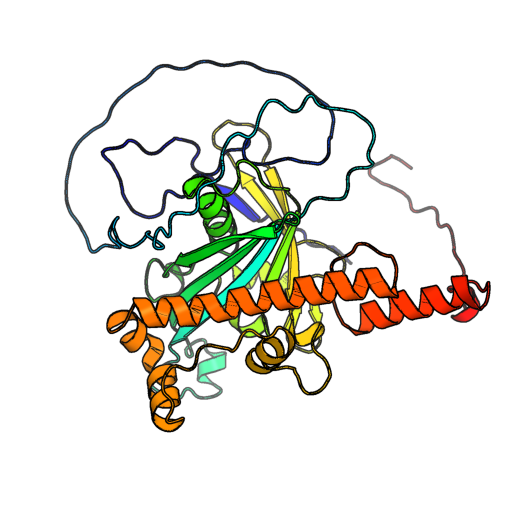-5.229 1.00 58.06 228 GLY A O 1
ATOM 1825 N N . GLU A 1 229 ? -11.808 27.240 -5.831 1.00 68.00 229 GLU A N 1
ATOM 1826 C CA . GLU A 1 229 ? -12.330 26.828 -4.530 1.00 68.00 229 GLU A CA 1
ATOM 1827 C C . GLU A 1 229 ? -11.225 26.263 -3.612 1.00 68.00 229 GLU A C 1
ATOM 1829 O O . GLU A 1 229 ? -10.255 25.657 -4.067 1.00 68.00 229 GLU A O 1
ATOM 1834 N N . GLU A 1 230 ? -11.440 26.363 -2.294 1.00 74.69 230 GLU A N 1
ATOM 1835 C CA . GLU A 1 230 ? -10.590 25.790 -1.231 1.00 74.69 230 GLU A CA 1
ATOM 1836 C C . GLU A 1 230 ? -10.092 24.357 -1.554 1.00 74.69 230 GLU A C 1
ATOM 1838 O O . GLU A 1 230 ? -10.919 23.511 -1.931 1.00 74.69 230 GLU A O 1
ATOM 1843 N N . PRO A 1 231 ? -8.784 24.047 -1.410 1.00 75.75 231 PRO A N 1
ATOM 1844 C CA . PRO A 1 231 ? -8.212 22.754 -1.801 1.00 75.75 231 PRO A CA 1
ATOM 1845 C C . PRO A 1 231 ? -8.807 21.552 -1.055 1.00 75.75 231 PRO A C 1
ATOM 1847 O O . PRO A 1 231 ? -9.009 21.576 0.163 1.00 75.75 231 PRO A O 1
ATOM 1850 N N . LEU A 1 232 ? -9.039 20.448 -1.771 1.00 79.19 232 LEU A N 1
ATOM 1851 C CA . LEU A 1 232 ? -9.619 19.242 -1.178 1.00 79.19 232 LEU A CA 1
ATOM 1852 C C . LEU A 1 232 ? -8.562 18.441 -0.413 1.00 79.19 232 LEU A C 1
ATOM 1854 O O . LEU A 1 232 ? -7.611 17.930 -0.998 1.00 79.19 232 LEU A O 1
ATOM 1858 N N . MET A 1 233 ? -8.775 18.259 0.888 1.00 83.94 233 MET A N 1
ATOM 1859 C CA . MET A 1 233 ? -7.877 17.495 1.756 1.00 83.94 233 MET A CA 1
ATOM 1860 C C . MET A 1 233 ? -8.224 15.997 1.770 1.00 83.94 233 MET A C 1
ATOM 1862 O O . MET A 1 233 ? -9.300 15.599 2.223 1.00 83.94 233 MET A O 1
ATOM 1866 N N . LEU A 1 234 ? -7.282 15.169 1.317 1.00 85.50 234 LEU A N 1
ATOM 1867 C CA . LEU A 1 234 ? -7.291 13.712 1.438 1.00 85.50 234 LEU A CA 1
ATOM 1868 C C . LEU A 1 234 ? -6.507 13.266 2.683 1.00 85.50 234 LEU A C 1
ATOM 1870 O O . LEU A 1 234 ? -5.392 13.729 2.940 1.00 85.50 234 LEU A O 1
ATOM 1874 N N . GLN A 1 235 ? -7.074 12.317 3.429 1.00 88.94 235 GLN A N 1
ATOM 1875 C CA . GLN A 1 235 ? -6.440 11.657 4.571 1.00 88.94 235 GLN A CA 1
ATOM 1876 C C . GLN A 1 235 ? -5.817 10.333 4.123 1.00 88.94 235 GLN A C 1
ATOM 1878 O O . GLN A 1 235 ? -6.525 9.334 3.979 1.00 88.94 235 GLN A O 1
ATOM 1883 N N . LEU A 1 236 ? -4.497 10.315 3.935 1.00 89.94 236 LEU A N 1
ATOM 1884 C CA . LEU A 1 236 ? -3.755 9.119 3.550 1.00 89.94 236 LEU A CA 1
ATOM 1885 C C . LEU A 1 236 ? -3.164 8.420 4.784 1.00 89.94 236 LEU A C 1
ATOM 1887 O O . LEU A 1 236 ? -2.318 8.974 5.489 1.00 89.94 236 LEU A O 1
ATOM 1891 N N . TYR A 1 237 ? -3.599 7.191 5.039 1.00 91.81 237 TYR A N 1
ATOM 1892 C CA . TYR A 1 237 ? -3.105 6.335 6.116 1.00 91.81 237 TYR A CA 1
ATOM 1893 C C . TYR A 1 237 ? -2.241 5.217 5.534 1.00 91.81 237 TYR A C 1
ATOM 1895 O O . TYR A 1 237 ? -2.740 4.387 4.780 1.00 91.81 237 TYR A O 1
ATOM 1903 N N . ILE A 1 238 ? -0.963 5.158 5.905 1.00 92.12 238 ILE A N 1
ATOM 1904 C CA . ILE A 1 238 ? -0.048 4.112 5.441 1.00 92.12 238 ILE A CA 1
ATOM 1905 C C . ILE A 1 238 ? -0.161 2.870 6.331 1.00 92.12 238 ILE A C 1
ATOM 1907 O O . ILE A 1 238 ? -0.192 2.949 7.569 1.00 92.12 238 ILE A O 1
ATOM 1911 N N . ARG A 1 239 ? -0.214 1.712 5.675 1.00 93.75 239 ARG A N 1
ATOM 1912 C CA . ARG A 1 239 ? -0.201 0.371 6.256 1.00 93.75 239 ARG A CA 1
ATOM 1913 C C . ARG A 1 239 ? 0.867 -0.470 5.573 1.00 93.75 239 ARG A C 1
ATOM 1915 O O . ARG A 1 239 ? 1.081 -0.364 4.370 1.00 93.75 239 ARG A O 1
ATOM 1922 N N . ASP A 1 240 ? 1.495 -1.332 6.358 1.00 94.25 240 ASP A N 1
ATOM 1923 C CA . ASP A 1 240 ? 2.447 -2.317 5.867 1.00 94.25 240 ASP A CA 1
ATOM 1924 C C . ASP A 1 240 ? 1.966 -3.706 6.283 1.00 94.25 240 ASP A C 1
ATOM 1926 O O . ASP A 1 240 ? 1.750 -3.975 7.469 1.00 94.25 240 ASP A O 1
ATOM 1930 N N . THR A 1 241 ? 1.778 -4.589 5.308 1.00 95.00 241 THR A N 1
ATOM 1931 C CA . THR A 1 241 ? 1.297 -5.950 5.555 1.00 95.00 241 THR A CA 1
ATOM 1932 C C . THR A 1 241 ? 2.288 -6.790 6.369 1.00 95.00 241 THR A C 1
ATOM 1934 O O . THR A 1 241 ? 1.845 -7.686 7.078 1.00 95.00 241 THR A O 1
ATOM 1937 N N . THR A 1 242 ? 3.585 -6.450 6.406 1.00 93.56 242 THR A N 1
ATOM 1938 C CA . THR A 1 242 ? 4.591 -7.100 7.282 1.00 93.56 242 THR A CA 1
ATOM 1939 C C . THR A 1 242 ? 4.445 -6.753 8.769 1.00 93.56 242 THR A C 1
ATOM 1941 O O . THR A 1 242 ? 4.980 -7.444 9.636 1.00 93.56 242 THR A O 1
ATOM 1944 N N . LEU A 1 243 ? 3.692 -5.698 9.100 1.00 92.31 243 LEU A N 1
ATOM 1945 C CA . LEU A 1 243 ? 3.282 -5.396 10.477 1.00 92.31 243 LEU A CA 1
ATOM 1946 C C . LEU A 1 243 ? 1.988 -6.128 10.867 1.00 92.31 243 LEU A C 1
ATOM 1948 O O . LEU A 1 243 ? 1.661 -6.215 12.055 1.00 92.31 243 LEU A O 1
ATOM 1952 N N . LEU A 1 244 ? 1.268 -6.645 9.869 1.00 92.12 244 LEU A N 1
ATOM 1953 C CA . LEU A 1 244 ? 0.016 -7.392 9.973 1.00 92.12 244 LEU A CA 1
ATOM 1954 C C . LEU A 1 244 ? 0.197 -8.894 9.661 1.00 92.12 244 LEU A C 1
ATOM 1956 O O . LEU A 1 244 ? -0.788 -9.630 9.678 1.00 92.12 244 LEU A O 1
ATOM 1960 N N . SER A 1 245 ? 1.419 -9.363 9.385 1.00 91.62 245 SER A N 1
ATOM 1961 C CA . SER A 1 245 ? 1.734 -10.759 9.059 1.00 91.62 245 SER A CA 1
ATOM 1962 C C . SER A 1 245 ? 2.052 -11.591 10.311 1.00 91.62 245 SER A C 1
ATOM 1964 O O . SER A 1 245 ? 2.747 -11.102 11.210 1.00 91.62 245 SER A O 1
ATOM 1966 N N . PRO A 1 246 ? 1.590 -12.855 10.398 1.00 87.56 246 PRO A N 1
ATOM 1967 C CA . PRO A 1 246 ? 2.015 -13.781 11.444 1.00 87.56 246 PRO A CA 1
ATOM 1968 C C . PRO A 1 246 ? 3.531 -14.003 11.431 1.00 87.56 246 PRO A C 1
ATOM 1970 O O . PRO A 1 246 ? 4.158 -14.002 10.373 1.00 87.56 246 PRO A O 1
ATOM 1973 N N . THR A 1 247 ? 4.121 -14.263 12.599 1.00 84.06 247 THR A N 1
ATOM 1974 C CA . THR A 1 247 ? 5.553 -14.577 12.729 1.00 84.06 247 THR A CA 1
ATOM 1975 C C . THR A 1 247 ? 5.954 -15.716 11.785 1.00 84.06 247 THR A C 1
ATOM 1977 O O . THR A 1 247 ? 5.415 -16.815 11.871 1.00 84.06 247 THR A O 1
ATOM 1980 N N . GLY A 1 248 ? 6.906 -15.448 10.886 1.00 82.25 248 GLY A N 1
ATOM 1981 C CA . GLY A 1 248 ? 7.372 -16.388 9.856 1.00 82.25 248 GLY A CA 1
ATOM 1982 C C . GLY A 1 248 ? 6.735 -16.183 8.475 1.00 82.25 248 GLY A C 1
ATOM 1983 O O . GLY A 1 248 ? 7.385 -16.450 7.470 1.00 82.25 248 GLY A O 1
ATOM 1984 N N . TYR A 1 249 ? 5.537 -15.598 8.405 1.00 86.56 249 TYR A N 1
ATOM 1985 C CA . TYR A 1 249 ? 4.770 -15.365 7.171 1.00 86.56 249 TYR A CA 1
ATOM 1986 C C . TYR A 1 249 ? 5.018 -13.960 6.587 1.00 86.56 249 TYR A C 1
ATOM 1988 O O . TYR A 1 249 ? 4.188 -13.392 5.887 1.00 86.56 249 TYR A O 1
ATOM 1996 N N . ASN A 1 250 ? 6.192 -13.381 6.853 1.00 84.44 250 ASN A N 1
ATOM 1997 C CA . ASN A 1 250 ? 6.556 -12.004 6.490 1.00 84.44 250 ASN A CA 1
ATOM 1998 C C . ASN A 1 250 ? 7.004 -11.849 5.017 1.00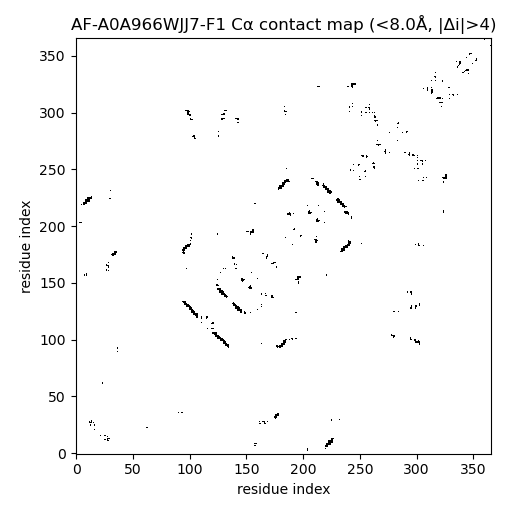 84.44 250 ASN A C 1
ATOM 2000 O O . ASN A 1 250 ? 7.777 -10.945 4.711 1.00 84.44 250 ASN A O 1
ATOM 2004 N N . ARG A 1 251 ? 6.598 -12.753 4.118 1.00 92.00 251 ARG A N 1
ATOM 2005 C CA . ARG A 1 251 ? 6.899 -12.707 2.675 1.00 92.00 251 ARG A CA 1
ATOM 2006 C C . ARG A 1 251 ? 5.591 -12.598 1.909 1.00 92.00 251 ARG A C 1
ATOM 2008 O O . ARG A 1 251 ? 4.668 -13.339 2.221 1.00 92.00 251 ARG A O 1
ATOM 2015 N N . LEU A 1 252 ? 5.535 -11.771 0.868 1.00 92.00 252 LEU A N 1
ATOM 2016 C CA . LEU A 1 252 ? 4.293 -11.527 0.132 1.00 92.00 252 LEU A CA 1
ATOM 2017 C C . LEU A 1 252 ? 3.676 -12.796 -0.477 1.00 92.00 252 LEU A C 1
ATOM 2019 O O . LEU A 1 252 ? 2.466 -12.967 -0.401 1.00 92.00 252 LEU A O 1
ATOM 2023 N N . ALA A 1 253 ? 4.499 -13.733 -0.963 1.00 92.50 253 ALA A N 1
ATOM 2024 C CA . ALA A 1 253 ? 4.029 -15.053 -1.396 1.00 92.50 253 ALA A CA 1
ATOM 2025 C C . ALA A 1 253 ? 3.289 -15.807 -0.272 1.00 92.50 253 ALA A C 1
ATOM 2027 O O . ALA A 1 253 ? 2.182 -16.274 -0.487 1.00 92.50 253 ALA A O 1
ATOM 2028 N N . ALA A 1 254 ? 3.823 -15.797 0.956 1.00 92.94 254 ALA A N 1
ATOM 2029 C CA . ALA A 1 254 ? 3.188 -16.420 2.121 1.00 92.94 254 ALA A CA 1
ATOM 2030 C C . ALA A 1 254 ? 1.912 -15.690 2.592 1.00 92.94 254 ALA A C 1
ATOM 2032 O O . ALA A 1 254 ? 1.105 -16.268 3.319 1.00 92.94 254 ALA A O 1
ATOM 2033 N N . LEU A 1 255 ? 1.708 -14.430 2.186 1.00 93.88 255 LEU A N 1
ATOM 2034 C CA . LEU A 1 255 ? 0.419 -13.747 2.332 1.00 93.88 255 LEU A CA 1
ATOM 2035 C C . LEU A 1 255 ? -0.562 -14.189 1.238 1.00 93.88 255 LEU A C 1
ATOM 2037 O O . LEU A 1 255 ? -1.735 -14.392 1.544 1.00 93.88 255 LEU A O 1
ATOM 2041 N N . GLY A 1 256 ? -0.065 -14.395 0.013 1.00 92.44 256 GLY A N 1
ATOM 2042 C CA . GLY A 1 256 ? -0.765 -15.027 -1.109 1.00 92.44 256 GLY A CA 1
ATOM 2043 C C . GLY A 1 256 ? -1.332 -16.401 -0.746 1.00 92.44 256 GLY A C 1
ATOM 2044 O O . GLY A 1 256 ? -2.542 -16.603 -0.851 1.00 92.44 256 GLY A O 1
ATOM 2045 N N . ASP A 1 257 ? -0.496 -17.285 -0.191 1.00 92.62 257 ASP A N 1
ATOM 2046 C CA . ASP A 1 257 ? -0.888 -18.607 0.324 1.00 92.62 257 ASP A CA 1
ATOM 2047 C C . ASP A 1 257 ? -2.069 -18.498 1.313 1.00 92.62 257 ASP A C 1
ATOM 2049 O O . ASP A 1 257 ? -3.051 -19.239 1.232 1.00 92.62 257 ASP A O 1
ATOM 2053 N N . ILE A 1 258 ? -2.010 -17.528 2.240 1.00 91.19 258 ILE A N 1
ATOM 2054 C CA . ILE A 1 258 ? -3.069 -17.291 3.234 1.00 91.19 258 ILE A CA 1
ATOM 2055 C C . ILE A 1 258 ? -4.381 -16.876 2.554 1.00 91.19 258 ILE A C 1
ATOM 2057 O O . ILE A 1 258 ? -5.444 -17.341 2.975 1.00 91.19 258 ILE A O 1
ATOM 2061 N N . ILE A 1 259 ? -4.337 -16.011 1.535 1.00 93.19 259 ILE A N 1
ATOM 2062 C CA . ILE A 1 259 ? -5.531 -15.534 0.815 1.00 93.19 259 ILE A CA 1
ATOM 2063 C C . ILE A 1 259 ? -5.987 -16.446 -0.332 1.00 93.19 259 ILE A C 1
ATOM 2065 O O . ILE A 1 259 ? -7.029 -16.157 -0.911 1.00 93.19 259 ILE A O 1
ATOM 2069 N N . GLN A 1 260 ? -5.275 -17.543 -0.616 1.00 93.19 260 GLN A N 1
ATOM 2070 C CA . GLN A 1 260 ? -5.506 -18.425 -1.772 1.00 93.19 260 GLN A CA 1
ATOM 2071 C C . GLN A 1 260 ? -5.351 -17.691 -3.119 1.00 93.19 260 GLN A C 1
ATOM 2073 O O . GLN A 1 260 ? -6.103 -17.917 -4.064 1.00 93.19 260 GLN A O 1
ATOM 2078 N N . MET A 1 261 ? -4.366 -16.791 -3.196 1.00 91.81 261 MET A N 1
ATOM 2079 C CA . MET A 1 261 ? -3.961 -16.108 -4.424 1.00 91.81 261 MET A CA 1
ATOM 2080 C C . MET A 1 261 ? -2.440 -16.147 -4.537 1.00 91.81 261 MET A C 1
ATOM 2082 O O . MET A 1 261 ? -1.739 -15.299 -3.982 1.00 91.81 261 MET A O 1
ATOM 2086 N N . ASP A 1 262 ? -1.941 -17.130 -5.277 1.00 88.50 262 ASP A N 1
ATOM 2087 C CA . ASP A 1 262 ? -0.509 -17.340 -5.461 1.00 88.50 262 ASP A CA 1
ATOM 2088 C C . ASP A 1 262 ? 0.166 -16.090 -6.051 1.00 88.50 262 ASP A C 1
ATOM 2090 O O . ASP A 1 262 ? -0.371 -15.413 -6.945 1.00 88.50 262 ASP A O 1
ATOM 2094 N N . LYS A 1 263 ? 1.382 -15.792 -5.573 1.00 88.00 263 LYS A N 1
ATOM 2095 C CA . LYS A 1 263 ? 2.245 -14.816 -6.242 1.00 88.00 263 LYS A CA 1
ATOM 2096 C C . LYS A 1 263 ? 2.669 -15.384 -7.599 1.00 88.00 263 LYS A C 1
ATOM 2098 O O . LYS A 1 263 ? 3.084 -16.535 -7.696 1.00 88.00 263 LYS A O 1
ATOM 2103 N N . LEU A 1 264 ? 2.609 -14.548 -8.633 1.00 89.25 264 LEU A N 1
ATOM 2104 C CA . LEU A 1 264 ? 3.000 -14.921 -9.987 1.00 89.25 264 LEU A CA 1
ATOM 2105 C C . LEU A 1 264 ? 4.504 -15.248 -10.038 1.00 89.25 264 LEU A C 1
ATOM 2107 O O . LEU A 1 264 ? 5.346 -14.424 -9.672 1.00 89.25 264 LEU A O 1
ATOM 2111 N N . VAL A 1 265 ? 4.819 -16.459 -10.498 1.00 90.25 265 VAL A N 1
ATOM 2112 C CA . VAL A 1 265 ? 6.179 -16.972 -10.722 1.00 90.25 265 VAL A CA 1
ATOM 2113 C C . VAL A 1 265 ? 6.557 -16.747 -12.187 1.00 90.25 265 VAL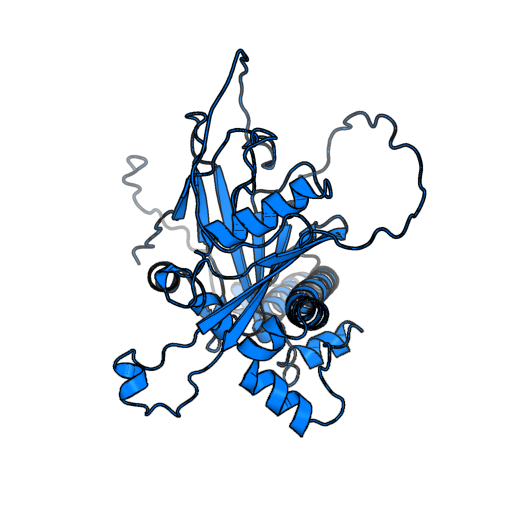 A C 1
ATOM 2115 O O . VAL A 1 265 ? 5.769 -17.051 -13.079 1.00 90.25 265 VAL A O 1
ATOM 2118 N N . LEU A 1 266 ? 7.743 -16.188 -12.447 1.00 91.50 266 LEU A N 1
ATOM 2119 C CA . LEU A 1 266 ? 8.134 -15.759 -13.805 1.00 91.50 266 LEU A CA 1
ATOM 2120 C C . LEU A 1 266 ? 8.782 -16.860 -14.665 1.00 91.50 266 LEU A C 1
ATOM 2122 O O . LEU A 1 266 ? 8.796 -16.742 -15.888 1.00 91.50 266 LEU A O 1
ATOM 2126 N N . ASP A 1 267 ? 9.333 -17.900 -14.038 1.00 93.25 267 ASP A N 1
ATOM 2127 C CA . ASP A 1 267 ? 9.855 -19.126 -14.654 1.00 93.25 267 ASP A CA 1
ATOM 2128 C C . ASP A 1 267 ? 9.910 -20.211 -13.559 1.00 93.25 267 ASP A C 1
ATOM 2130 O O . ASP A 1 267 ? 10.231 -19.904 -12.410 1.00 93.25 267 ASP A O 1
ATOM 2134 N N . GLU A 1 268 ? 9.594 -21.464 -13.891 1.00 91.44 268 GLU A N 1
ATOM 2135 C CA . GLU A 1 268 ? 9.630 -22.595 -12.948 1.00 91.44 268 GLU A CA 1
ATOM 2136 C C . GLU A 1 268 ? 11.053 -22.942 -12.466 1.00 91.44 268 GLU A C 1
ATOM 2138 O O . GLU A 1 268 ? 11.218 -23.492 -11.379 1.00 91.44 268 GLU A O 1
ATOM 2143 N N . ASP A 1 269 ? 12.092 -22.623 -13.249 1.00 94.94 269 ASP A N 1
ATOM 2144 C CA . ASP A 1 269 ? 13.494 -22.762 -12.842 1.00 94.94 269 ASP A CA 1
ATOM 2145 C C . ASP A 1 269 ? 13.921 -21.535 -12.013 1.00 94.94 269 ASP A C 1
ATOM 2147 O O . ASP A 1 269 ? 14.070 -20.442 -12.576 1.00 94.94 269 ASP A O 1
ATOM 2151 N N . PRO A 1 270 ? 14.234 -21.685 -10.707 1.00 93.06 270 PRO A N 1
ATOM 2152 C CA . PRO A 1 270 ? 14.612 -20.561 -9.852 1.00 93.06 270 PRO A CA 1
ATOM 2153 C C . PRO A 1 270 ? 15.852 -19.795 -10.334 1.00 93.06 270 PRO A C 1
ATOM 2155 O O . PRO A 1 270 ? 16.029 -18.631 -9.975 1.00 93.06 270 PRO A O 1
ATOM 2158 N N . LYS A 1 271 ? 16.724 -20.406 -11.151 1.00 95.00 271 LYS A N 1
ATOM 2159 C CA . LYS A 1 271 ? 17.878 -19.715 -11.750 1.00 95.00 271 LYS A CA 1
ATOM 2160 C C . LYS A 1 271 ? 17.453 -18.801 -12.893 1.00 95.00 271 LYS A C 1
ATOM 2162 O O . LYS A 1 271 ? 17.986 -17.697 -13.005 1.00 95.00 271 LYS A O 1
ATOM 2167 N N . LYS A 1 272 ? 16.499 -19.239 -13.722 1.00 94.31 272 LYS A N 1
ATOM 2168 C CA . LYS A 1 272 ? 15.914 -18.418 -14.790 1.00 94.31 272 LYS A CA 1
ATOM 2169 C C . LYS A 1 272 ? 15.047 -17.315 -14.199 1.00 94.31 272 LYS A C 1
ATOM 2171 O O . LYS A 1 272 ? 15.210 -16.163 -14.586 1.00 94.31 272 LYS A O 1
ATOM 2176 N N . GLU A 1 273 ? 14.239 -17.625 -13.188 1.00 93.75 273 GLU A N 1
ATOM 2177 C CA . GLU A 1 273 ? 13.428 -16.627 -12.490 1.00 93.75 273 GLU A CA 1
ATOM 2178 C C . GLU A 1 273 ? 14.298 -15.540 -11.831 1.00 93.75 273 GLU A C 1
ATOM 2180 O O . GLU A 1 273 ? 14.035 -14.346 -11.982 1.00 93.75 273 GLU A O 1
ATOM 2185 N N . LEU A 1 274 ? 15.399 -15.933 -11.176 1.00 91.88 274 LEU A N 1
ATOM 2186 C CA . LEU A 1 274 ? 16.379 -14.996 -10.625 1.00 91.88 274 LEU A CA 1
ATOM 2187 C C . LEU A 1 274 ? 17.072 -14.170 -11.720 1.00 91.88 274 LEU A C 1
ATOM 2189 O O . LEU A 1 274 ? 17.234 -12.963 -11.551 1.00 91.88 274 LEU A O 1
ATOM 2193 N N . ALA A 1 275 ? 17.456 -14.780 -12.844 1.00 92.62 275 ALA A N 1
ATOM 2194 C CA . ALA A 1 275 ? 18.064 -14.064 -13.966 1.00 92.62 275 ALA A CA 1
ATOM 2195 C C . ALA A 1 275 ? 17.096 -13.050 -14.604 1.00 92.62 275 ALA A C 1
ATOM 2197 O O . ALA A 1 275 ? 17.519 -11.952 -14.972 1.00 92.62 275 ALA A O 1
ATOM 2198 N N . ILE A 1 276 ? 15.802 -13.377 -14.681 1.00 92.44 276 ILE A N 1
ATOM 2199 C CA . ILE A 1 276 ? 14.734 -12.463 -15.102 1.00 92.44 276 ILE A CA 1
ATOM 2200 C C . ILE A 1 276 ? 14.618 -11.301 -14.102 1.00 92.44 276 ILE A C 1
ATOM 2202 O O . ILE A 1 276 ? 14.726 -10.144 -14.508 1.00 92.44 276 ILE A O 1
ATOM 2206 N N . LYS A 1 277 ? 14.503 -11.585 -12.796 1.00 90.75 277 LYS A N 1
ATOM 2207 C CA . LYS A 1 277 ? 14.406 -10.571 -11.725 1.00 90.75 277 LYS A CA 1
ATOM 2208 C C . LYS A 1 277 ? 15.631 -9.652 -11.640 1.00 90.75 277 LYS A C 1
ATOM 2210 O O . LYS A 1 277 ? 15.489 -8.459 -11.403 1.00 90.75 277 LYS A O 1
ATOM 2215 N N . GLN A 1 278 ? 16.830 -10.156 -11.929 1.00 90.88 278 GLN A N 1
ATOM 2216 C CA . GLN A 1 278 ? 18.050 -9.341 -12.031 1.00 90.88 278 GLN A CA 1
ATOM 2217 C C . GLN A 1 278 ? 18.085 -8.422 -13.269 1.00 90.88 278 GLN A C 1
ATOM 2219 O O . GLN A 1 278 ? 18.906 -7.506 -13.322 1.00 90.88 278 GLN A O 1
ATOM 2224 N N . ASN A 1 279 ? 17.209 -8.642 -14.255 1.00 91.44 279 ASN A N 1
ATOM 2225 C CA . ASN A 1 279 ? 17.155 -7.921 -15.529 1.00 91.44 279 ASN A CA 1
ATOM 2226 C C . ASN A 1 279 ? 15.749 -7.351 -15.815 1.00 91.44 279 ASN A C 1
ATOM 2228 O O . ASN A 1 279 ? 15.331 -7.286 -16.978 1.00 91.44 279 ASN A O 1
ATOM 2232 N N . MET A 1 280 ? 15.014 -6.924 -14.779 1.00 92.50 280 MET A N 1
ATOM 2233 C CA . MET A 1 280 ? 13.647 -6.392 -14.897 1.00 92.50 280 MET A CA 1
ATOM 2234 C C . MET A 1 280 ? 13.501 -5.284 -15.952 1.00 92.50 280 MET A C 1
ATOM 2236 O O . MET A 1 280 ? 12.506 -5.263 -16.676 1.00 92.50 280 MET A O 1
ATOM 2240 N N . ALA A 1 281 ? 14.508 -4.420 -16.138 1.00 91.25 281 ALA A N 1
ATOM 2241 C CA . ALA A 1 281 ? 14.479 -3.385 -17.179 1.00 91.25 281 ALA A CA 1
ATOM 2242 C C . ALA A 1 281 ? 14.354 -3.970 -18.603 1.00 91.25 281 ALA A C 1
ATOM 2244 O O . ALA A 1 281 ? 13.596 -3.465 -19.439 1.00 91.25 281 ALA A O 1
ATOM 2245 N N . ARG A 1 282 ? 15.057 -5.081 -18.869 1.00 92.62 282 ARG A N 1
ATOM 2246 C CA . ARG A 1 282 ? 14.968 -5.827 -20.133 1.00 92.62 282 ARG A CA 1
ATOM 2247 C C . ARG A 1 282 ? 13.666 -6.618 -20.212 1.00 92.62 282 ARG A C 1
ATOM 2249 O O . ARG A 1 282 ? 13.041 -6.634 -21.271 1.00 92.62 282 ARG A O 1
ATOM 2256 N N . PHE A 1 283 ? 13.255 -7.264 -19.122 1.00 93.44 283 PHE A N 1
ATOM 2257 C CA . PHE A 1 283 ? 12.033 -8.069 -19.089 1.00 93.44 283 PHE A CA 1
ATOM 2258 C C . PHE A 1 283 ? 10.790 -7.220 -19.392 1.00 93.44 283 PHE A C 1
ATOM 2260 O O . PHE A 1 283 ? 10.063 -7.542 -20.326 1.00 93.44 283 PHE A O 1
ATOM 2267 N N . ARG A 1 284 ? 10.641 -6.057 -18.740 1.00 91.12 284 ARG A N 1
ATOM 2268 C CA . ARG A 1 284 ? 9.592 -5.058 -19.024 1.00 91.12 284 ARG A CA 1
ATOM 2269 C C . ARG A 1 284 ? 9.491 -4.685 -20.506 1.00 91.12 284 ARG A C 1
ATOM 2271 O O . ARG A 1 284 ? 8.394 -4.531 -21.028 1.00 91.12 284 ARG A O 1
ATOM 2278 N N . THR A 1 285 ? 10.637 -4.543 -21.174 1.00 88.38 285 THR A N 1
ATOM 2279 C CA . THR A 1 285 ? 10.723 -4.155 -22.594 1.00 88.38 285 THR A CA 1
ATOM 2280 C C . THR A 1 285 ? 10.455 -5.326 -23.550 1.00 88.38 285 THR A C 1
ATOM 2282 O O . THR A 1 285 ? 9.992 -5.112 -24.663 1.00 88.38 285 THR A O 1
ATOM 2285 N N . SER A 1 286 ? 10.748 -6.566 -23.140 1.00 91.44 286 SER A N 1
ATOM 2286 C CA . SER A 1 286 ? 10.627 -7.764 -23.993 1.00 91.44 286 SER A CA 1
ATOM 2287 C C . SER A 1 286 ? 9.334 -8.559 -23.790 1.00 91.44 286 SER A C 1
ATOM 2289 O O . SER A 1 286 ? 8.927 -9.277 -24.697 1.00 91.44 286 SER A O 1
ATOM 2291 N N . ASN A 1 287 ? 8.682 -8.431 -22.633 1.00 92.50 287 ASN A N 1
ATOM 2292 C CA . ASN A 1 287 ? 7.411 -9.076 -22.314 1.00 92.50 287 ASN A CA 1
ATOM 2293 C C . ASN A 1 287 ? 6.579 -8.180 -21.376 1.00 92.50 287 ASN A C 1
ATOM 2295 O O . ASN A 1 287 ? 6.417 -8.455 -20.185 1.00 92.50 287 ASN A O 1
ATOM 2299 N N . TRP A 1 288 ? 6.067 -7.076 -21.929 1.00 86.44 288 TRP A N 1
ATOM 2300 C CA . TRP A 1 288 ? 5.227 -6.124 -21.195 1.00 86.44 288 TRP A CA 1
ATOM 2301 C C . TRP A 1 288 ? 3.976 -6.756 -20.550 1.00 86.44 288 TRP A C 1
ATOM 2303 O O . TRP A 1 288 ? 3.732 -6.443 -19.384 1.00 86.44 288 TRP A O 1
ATOM 2313 N N . PRO A 1 289 ? 3.213 -7.665 -21.201 1.00 90.56 289 PRO A N 1
ATOM 2314 C CA . PRO A 1 289 ? 2.031 -8.270 -20.581 1.00 90.56 289 PRO A CA 1
ATOM 2315 C C . PRO A 1 289 ? 2.348 -9.048 -19.298 1.00 90.56 289 PRO A C 1
ATOM 2317 O O . PRO A 1 289 ? 1.706 -8.813 -18.274 1.00 90.56 289 PRO A O 1
ATOM 2320 N N . LEU A 1 290 ? 3.369 -9.916 -19.319 1.00 92.69 290 LEU A N 1
ATOM 2321 C CA . LEU A 1 290 ? 3.733 -10.723 -18.150 1.00 92.69 290 LEU A CA 1
ATOM 2322 C C . LEU A 1 290 ? 4.396 -9.879 -17.051 1.00 92.69 290 LEU A C 1
ATOM 2324 O O . LEU A 1 290 ? 4.118 -10.092 -15.875 1.00 92.69 290 LEU A O 1
ATOM 2328 N N . PHE A 1 291 ? 5.206 -8.875 -17.416 1.00 91.88 291 PHE A N 1
ATOM 2329 C CA . PHE A 1 291 ? 5.714 -7.882 -16.460 1.00 91.88 291 PHE A CA 1
ATOM 2330 C C . PHE A 1 291 ? 4.570 -7.123 -15.771 1.00 91.88 291 PHE A C 1
ATOM 2332 O O . PHE A 1 291 ? 4.576 -6.972 -14.551 1.00 91.88 291 PHE A O 1
ATOM 2339 N N . ARG A 1 292 ? 3.566 -6.676 -16.538 1.00 90.94 292 ARG A N 1
ATOM 2340 C CA . ARG A 1 292 ? 2.402 -5.951 -16.019 1.00 90.94 292 ARG A CA 1
ATOM 2341 C C . ARG A 1 292 ? 1.574 -6.807 -15.065 1.00 90.94 292 ARG A C 1
ATOM 2343 O O . ARG A 1 292 ? 1.157 -6.292 -14.030 1.00 90.94 292 ARG A O 1
ATOM 2350 N N . GLU A 1 293 ? 1.314 -8.073 -15.395 1.00 92.81 293 GLU A N 1
ATOM 2351 C CA . GLU A 1 293 ? 0.565 -8.953 -14.490 1.00 92.81 293 GLU A CA 1
ATOM 2352 C C . GLU A 1 293 ? 1.360 -9.247 -13.211 1.00 92.81 293 GLU A C 1
ATOM 2354 O O . GLU A 1 293 ? 0.818 -9.108 -12.116 1.00 92.81 293 GLU A O 1
ATOM 2359 N N . TYR A 1 294 ? 2.651 -9.571 -13.345 1.00 94.06 294 TYR A N 1
ATOM 2360 C CA . TYR A 1 294 ? 3.556 -9.827 -12.223 1.00 94.06 294 TYR A CA 1
ATOM 2361 C C . TYR A 1 294 ? 3.595 -8.660 -11.231 1.00 94.06 294 TYR A C 1
ATOM 2363 O O . TYR A 1 294 ? 3.340 -8.855 -10.045 1.00 94.06 294 TYR A O 1
ATOM 2371 N N . ALA A 1 295 ? 3.838 -7.445 -11.727 1.00 92.12 295 ALA A N 1
ATOM 2372 C CA . ALA A 1 295 ? 3.889 -6.239 -10.910 1.00 92.12 295 ALA A CA 1
ATOM 2373 C C . ALA A 1 295 ? 2.537 -5.957 -10.226 1.00 92.12 295 ALA A C 1
ATOM 2375 O O . ALA A 1 295 ? 2.466 -5.766 -9.014 1.00 92.12 295 ALA A O 1
ATOM 2376 N N . ILE A 1 296 ? 1.425 -5.982 -10.974 1.00 95.62 296 ILE A N 1
ATOM 2377 C CA . ILE A 1 296 ? 0.097 -5.709 -10.400 1.00 95.62 296 ILE A CA 1
ATOM 2378 C C . ILE A 1 296 ? -0.300 -6.763 -9.349 1.00 95.62 296 ILE A C 1
ATOM 2380 O O . ILE A 1 296 ? -0.959 -6.405 -8.371 1.00 95.62 296 ILE A O 1
ATOM 2384 N N . ARG A 1 297 ? 0.111 -8.033 -9.497 1.00 96.19 297 ARG A N 1
ATOM 2385 C CA . ARG A 1 297 ? -0.210 -9.118 -8.549 1.00 96.19 297 ARG A CA 1
ATOM 2386 C C . ARG A 1 297 ? 0.213 -8.784 -7.116 1.00 96.19 297 ARG A C 1
ATOM 2388 O O . ARG A 1 297 ? -0.573 -9.011 -6.199 1.00 96.19 297 ARG A O 1
ATOM 2395 N N . ASP A 1 298 ? 1.394 -8.206 -6.921 1.00 94.31 298 ASP A N 1
ATOM 2396 C CA . ASP A 1 298 ? 1.910 -7.864 -5.589 1.00 94.31 298 ASP A CA 1
ATOM 2397 C C . ASP A 1 298 ? 1.050 -6.793 -4.894 1.00 94.31 298 ASP A C 1
ATOM 2399 O O . ASP A 1 298 ? 0.691 -6.934 -3.718 1.00 94.31 298 ASP A O 1
ATOM 2403 N N . ALA A 1 299 ? 0.610 -5.779 -5.645 1.00 96.38 299 ALA A N 1
ATOM 2404 C CA . ALA A 1 299 ? -0.327 -4.772 -5.152 1.00 96.38 299 ALA A CA 1
ATOM 2405 C C . ALA A 1 299 ? -1.722 -5.363 -4.848 1.00 96.38 299 ALA A C 1
ATOM 2407 O O . ALA A 1 299 ? -2.349 -4.954 -3.869 1.00 96.38 299 ALA A O 1
ATOM 2408 N N . VAL A 1 300 ? -2.206 -6.342 -5.628 1.00 97.75 300 VAL A N 1
ATOM 2409 C CA . VAL A 1 300 ? -3.481 -7.043 -5.357 1.00 97.75 300 VAL A CA 1
ATOM 2410 C C . VAL A 1 300 ? -3.400 -7.858 -4.062 1.00 97.75 300 VAL A C 1
ATOM 2412 O O . VAL A 1 300 ? -4.278 -7.719 -3.207 1.00 97.75 300 VAL A O 1
ATOM 2415 N N . ILE A 1 301 ? -2.334 -8.647 -3.863 1.00 97.19 301 ILE A N 1
ATOM 2416 C CA . ILE A 1 301 ? -2.146 -9.453 -2.642 1.00 97.19 301 ILE A CA 1
ATOM 2417 C C . ILE A 1 301 ? -2.135 -8.550 -1.397 1.00 97.19 301 ILE A C 1
ATOM 2419 O O . ILE A 1 301 ? -2.749 -8.895 -0.385 1.00 97.19 301 ILE A O 1
ATOM 2423 N N . CYS A 1 302 ? -1.523 -7.360 -1.470 1.00 96.56 302 CYS A N 1
ATOM 2424 C CA . CYS A 1 302 ? -1.546 -6.381 -0.377 1.00 96.56 302 CYS A CA 1
ATOM 2425 C C . CYS A 1 302 ? -2.970 -5.963 0.042 1.00 96.56 302 CYS A C 1
ATOM 2427 O O . CYS A 1 302 ? -3.242 -5.835 1.240 1.00 96.56 302 CYS A O 1
ATOM 2429 N N . VAL A 1 303 ? -3.880 -5.764 -0.921 1.00 97.56 303 VAL A N 1
ATOM 2430 C CA . VAL A 1 303 ? -5.281 -5.379 -0.666 1.00 97.56 303 VAL A CA 1
ATOM 2431 C C . VAL A 1 303 ? -6.088 -6.536 -0.095 1.00 97.56 303 VAL A C 1
ATOM 2433 O O . VAL A 1 303 ? -6.733 -6.385 0.940 1.00 97.56 303 VAL A O 1
ATOM 2436 N N . GLU A 1 304 ? -6.061 -7.695 -0.749 1.00 97.12 304 GLU A N 1
ATOM 2437 C CA . GLU A 1 304 ? -6.888 -8.832 -0.335 1.00 97.12 304 GLU A CA 1
ATOM 2438 C C . GLU A 1 304 ? -6.438 -9.394 1.023 1.00 97.12 304 GLU A C 1
ATOM 2440 O O . GLU A 1 304 ? -7.265 -9.801 1.845 1.00 97.12 304 GLU A O 1
ATOM 2445 N N . TYR A 1 305 ? -5.136 -9.319 1.326 1.00 96.69 305 TYR A N 1
ATOM 2446 C CA . TYR A 1 305 ? -4.628 -9.633 2.656 1.00 96.69 305 TYR A CA 1
ATOM 2447 C C . TYR A 1 305 ? -5.151 -8.661 3.723 1.00 96.69 305 TYR A C 1
ATOM 2449 O O . TYR A 1 305 ? -5.623 -9.105 4.774 1.00 96.69 305 TYR A O 1
ATOM 2457 N N . ILE A 1 306 ? -5.114 -7.341 3.482 1.00 95.56 306 ILE A N 1
ATOM 2458 C CA . ILE A 1 306 ? -5.587 -6.390 4.496 1.00 95.56 306 ILE A CA 1
ATOM 2459 C C . ILE A 1 306 ? -7.113 -6.411 4.654 1.00 95.56 306 ILE A C 1
ATOM 2461 O O . ILE A 1 306 ? -7.578 -6.310 5.785 1.00 95.56 306 ILE A O 1
ATOM 2465 N N . GLU A 1 307 ? -7.890 -6.640 3.591 1.00 94.88 307 GLU A N 1
ATOM 2466 C CA . GLU A 1 307 ? -9.345 -6.868 3.672 1.00 94.88 307 GLU A CA 1
ATOM 2467 C C . GLU A 1 307 ? -9.671 -8.073 4.567 1.00 94.88 307 GLU A C 1
ATOM 2469 O O . GLU A 1 307 ? -10.504 -7.981 5.474 1.00 94.88 307 GLU A O 1
ATOM 2474 N N . ARG A 1 308 ? -8.947 -9.188 4.401 1.00 94.62 308 ARG A N 1
ATOM 2475 C CA . ARG A 1 3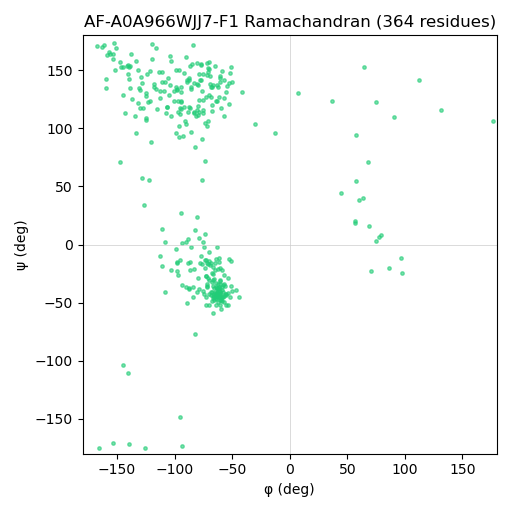08 ? -9.085 -10.371 5.264 1.00 94.62 308 ARG A CA 1
ATOM 2476 C C . ARG A 1 308 ? -8.719 -10.077 6.723 1.00 94.62 308 ARG A C 1
ATOM 2478 O O . ARG A 1 308 ? -9.398 -10.565 7.629 1.00 94.62 308 ARG A O 1
ATOM 2485 N N . ILE A 1 309 ? -7.696 -9.253 6.965 1.00 94.56 309 ILE A N 1
ATOM 2486 C CA . ILE A 1 309 ? -7.323 -8.788 8.311 1.00 94.56 309 ILE A CA 1
ATOM 2487 C C . ILE A 1 309 ? -8.383 -7.849 8.906 1.00 94.56 309 ILE A C 1
ATOM 2489 O O . ILE A 1 309 ? -8.712 -7.999 10.080 1.00 94.56 309 ILE A O 1
ATOM 2493 N N . ILE A 1 310 ? -8.969 -6.934 8.128 1.00 93.25 310 ILE A N 1
ATOM 2494 C CA . ILE A 1 310 ? -10.066 -6.048 8.561 1.00 93.25 310 ILE A CA 1
ATOM 2495 C C . ILE A 1 310 ? -11.299 -6.876 8.950 1.00 93.25 310 ILE A C 1
ATOM 2497 O O . ILE A 1 310 ? -11.906 -6.627 9.995 1.00 93.25 310 ILE A O 1
ATOM 2501 N N . ALA A 1 311 ? -11.643 -7.891 8.151 1.00 92.62 311 ALA A N 1
ATOM 2502 C CA . ALA A 1 311 ? -12.749 -8.800 8.435 1.00 92.62 311 ALA A CA 1
ATOM 2503 C C . ALA A 1 311 ? -12.538 -9.565 9.755 1.00 92.62 311 ALA A C 1
ATOM 2505 O O . ALA A 1 311 ? -13.394 -9.496 10.638 1.00 92.62 311 ALA A O 1
ATOM 2506 N N . ARG A 1 312 ? -11.379 -10.220 9.933 1.00 92.19 312 ARG A N 1
ATOM 2507 C CA . ARG A 1 312 ? -11.048 -10.961 11.168 1.00 92.19 312 ARG A CA 1
ATOM 2508 C C . ARG A 1 312 ? -10.903 -10.048 12.390 1.00 92.19 312 ARG A C 1
ATOM 2510 O O . ARG A 1 312 ? -11.349 -10.412 13.473 1.00 92.19 312 ARG A O 1
ATOM 2517 N N . TYR A 1 313 ? -10.345 -8.847 12.228 1.00 92.50 313 TYR A N 1
ATOM 2518 C CA . TYR A 1 313 ? -10.264 -7.838 13.290 1.00 92.50 313 TYR A CA 1
ATOM 2519 C C . TYR A 1 313 ? -11.656 -7.456 13.809 1.00 92.50 313 TYR A C 1
ATOM 2521 O O . TYR A 1 313 ? -11.897 -7.485 15.017 1.00 92.50 313 TYR A O 1
ATOM 2529 N N . LYS A 1 314 ? -12.588 -7.155 12.895 1.00 91.69 314 LYS A N 1
ATOM 2530 C CA . LYS A 1 314 ? -13.981 -6.830 13.227 1.00 91.69 314 LYS A CA 1
ATOM 2531 C C . LYS A 1 314 ? -14.695 -8.009 13.895 1.00 91.69 314 LYS A C 1
ATOM 2533 O O . LYS A 1 314 ? -15.497 -7.793 14.795 1.00 91.69 314 LYS A O 1
ATOM 2538 N N . GLU A 1 315 ? -14.421 -9.237 13.464 1.00 91.94 315 GLU A N 1
ATOM 2539 C CA . GLU A 1 315 ? -15.017 -10.454 14.024 1.00 91.94 315 GLU A CA 1
ATOM 2540 C C . GLU A 1 315 ? -14.627 -10.682 15.493 1.00 91.94 315 GLU A C 1
ATOM 2542 O O . GLU A 1 315 ? -15.505 -10.929 16.313 1.00 91.94 315 GLU A O 1
ATOM 2547 N N . VAL A 1 316 ? -13.343 -10.541 15.851 1.00 88.94 316 VAL A N 1
ATOM 2548 C CA . VAL A 1 316 ? -12.883 -10.808 17.231 1.00 88.94 316 VAL A CA 1
ATOM 2549 C C . VAL A 1 316 ? -13.080 -9.616 18.180 1.00 88.94 316 VAL A C 1
ATOM 2551 O O . VAL A 1 316 ? -13.432 -9.804 19.348 1.00 88.94 316 VAL A O 1
ATOM 2554 N N . THR A 1 317 ? -12.895 -8.382 17.690 1.00 87.62 317 THR A N 1
ATOM 2555 C CA . THR A 1 317 ? -12.959 -7.158 18.518 1.00 87.62 317 THR A CA 1
ATOM 2556 C C . THR A 1 317 ? -14.298 -6.417 18.461 1.00 87.62 317 THR A C 1
ATOM 2558 O O . THR A 1 317 ? -14.515 -5.506 19.253 1.00 87.62 317 THR A O 1
ATOM 2561 N N . GLY A 1 318 ? -15.165 -6.702 17.483 1.00 86.19 318 GLY A N 1
ATOM 2562 C CA . GLY A 1 318 ? -16.353 -5.895 17.161 1.00 86.19 318 GLY A CA 1
ATOM 2563 C C . GLY A 1 318 ? -16.059 -4.525 16.518 1.00 86.19 318 GLY A C 1
ATOM 2564 O O . GLY A 1 318 ? -16.908 -3.974 15.809 1.00 86.19 318 GLY A O 1
ATOM 2565 N N . LYS A 1 319 ? -14.852 -3.973 16.714 1.00 85.88 319 LYS A N 1
ATOM 2566 C CA . LYS A 1 319 ? -14.422 -2.646 16.248 1.00 85.88 319 LYS A CA 1
ATOM 2567 C C . LYS A 1 319 ? -14.306 -2.626 14.705 1.00 85.88 319 LYS A C 1
ATOM 2569 O O . LYS A 1 319 ? -13.742 -3.525 14.086 1.00 85.88 319 LYS A O 1
ATOM 2574 N N . LYS A 1 320 ? -14.810 -1.571 14.046 1.00 83.31 320 LYS A N 1
ATOM 2575 C CA . LYS A 1 320 ? -14.638 -1.334 12.592 1.00 83.31 320 LYS A CA 1
ATOM 2576 C C . LYS A 1 320 ? -13.454 -0.390 12.346 1.00 83.31 320 LYS A C 1
ATOM 2578 O O . LYS A 1 320 ? -13.626 0.824 12.361 1.00 83.31 320 LYS A O 1
ATOM 2583 N N . LYS A 1 321 ? -12.253 -0.929 12.135 1.00 84.25 321 LYS A N 1
ATOM 2584 C CA . LYS A 1 321 ? -11.007 -0.153 11.979 1.00 84.25 321 LYS A CA 1
ATOM 2585 C C . LYS A 1 321 ? -10.024 -0.923 11.097 1.00 84.25 321 LYS A C 1
ATOM 2587 O O . LYS A 1 321 ? -10.045 -2.148 11.084 1.00 84.25 321 LYS A O 1
ATOM 2592 N N . VAL A 1 322 ? -9.166 -0.205 10.369 1.00 88.25 322 VAL A N 1
ATOM 2593 C CA . VAL A 1 322 ? -8.030 -0.800 9.646 1.00 88.25 322 VAL A CA 1
ATOM 2594 C C . VAL A 1 322 ? -6.815 -0.802 10.585 1.00 88.25 322 VAL A C 1
ATOM 2596 O O . VAL A 1 322 ? -6.238 0.273 10.821 1.00 88.25 322 VAL A O 1
ATOM 2599 N N . PRO A 1 323 ? -6.438 -1.953 11.176 1.00 89.44 323 PRO A N 1
ATOM 2600 C CA . PRO A 1 323 ? -5.388 -2.021 12.193 1.00 89.44 323 PRO A CA 1
ATOM 2601 C C . PRO A 1 323 ? -4.020 -1.640 11.617 1.00 89.44 323 PRO A C 1
ATOM 2603 O O . PRO A 1 323 ? -3.782 -1.776 10.420 1.00 89.44 323 PRO A O 1
ATOM 2606 N N . THR A 1 324 ? -3.115 -1.147 12.467 1.00 89.62 324 THR A N 1
ATOM 2607 C CA . THR A 1 324 ? -1.762 -0.727 12.046 1.00 89.62 324 THR A CA 1
ATOM 2608 C C . THR A 1 324 ? -0.741 -1.852 12.212 1.00 89.62 324 THR A C 1
ATOM 2610 O O . THR A 1 324 ? 0.182 -1.964 11.413 1.00 89.62 324 THR A O 1
ATOM 2613 N N . THR A 1 325 ? -0.895 -2.685 13.248 1.00 90.62 325 THR A N 1
ATOM 2614 C CA . THR A 1 325 ? -0.007 -3.820 13.557 1.00 90.62 325 THR A CA 1
ATOM 2615 C C . THR A 1 325 ? -0.791 -4.968 14.206 1.00 90.62 325 THR A C 1
ATOM 2617 O O . THR A 1 325 ? -1.811 -4.709 14.851 1.00 90.62 325 THR A O 1
ATOM 2620 N N . LEU A 1 326 ? -0.307 -6.217 14.141 1.00 89.19 326 LEU A N 1
ATOM 2621 C CA . LEU A 1 326 ? -0.908 -7.328 14.905 1.00 89.19 326 LEU A CA 1
ATOM 2622 C C . LEU A 1 326 ? -0.919 -7.043 16.415 1.00 89.19 326 LEU A C 1
ATOM 2624 O O . LEU A 1 326 ? -1.880 -7.378 17.099 1.00 89.19 326 LEU A O 1
ATOM 2628 N N . THR A 1 327 ? 0.105 -6.361 16.938 1.00 88.38 327 THR A N 1
ATOM 2629 C CA . THR A 1 327 ? 0.140 -5.943 18.347 1.00 88.38 327 THR A CA 1
ATOM 2630 C C . THR A 1 327 ? -1.009 -4.988 18.687 1.00 88.38 327 THR A C 1
ATOM 2632 O O . THR A 1 327 ? -1.595 -5.128 19.752 1.00 88.38 327 THR A O 1
ATOM 2635 N N . SER A 1 328 ? -1.402 -4.079 17.782 1.00 87.50 328 SER A N 1
ATOM 2636 C CA . SER A 1 328 ? -2.579 -3.224 18.010 1.00 87.50 328 SER A CA 1
ATOM 2637 C C . SER A 1 328 ? -3.896 -4.009 18.038 1.00 87.50 328 SER A C 1
ATOM 2639 O O . SER A 1 328 ? -4.784 -3.643 18.797 1.00 87.50 328 SER A O 1
ATOM 2641 N N . ILE A 1 329 ? -3.994 -5.123 17.298 1.00 90.50 329 ILE A N 1
ATOM 2642 C CA . ILE A 1 329 ? -5.136 -6.052 17.388 1.00 90.50 329 ILE A CA 1
ATOM 2643 C C . ILE A 1 329 ? -5.139 -6.768 18.744 1.00 90.50 329 ILE A C 1
ATOM 2645 O O . ILE A 1 329 ? -6.183 -6.870 19.377 1.00 90.50 329 ILE A O 1
ATOM 2649 N N . GLY A 1 330 ? -3.971 -7.231 19.203 1.00 90.19 330 GLY A N 1
ATOM 2650 C CA . GLY A 1 330 ? -3.825 -7.888 20.503 1.00 90.19 330 GLY A CA 1
ATOM 2651 C C . GLY A 1 330 ? -4.200 -6.983 21.679 1.00 90.19 330 GLY A C 1
ATOM 2652 O O . GLY A 1 330 ? -4.877 -7.440 22.591 1.00 90.19 330 GLY A O 1
ATOM 2653 N N . VAL A 1 331 ? -3.832 -5.697 21.633 1.00 90.19 331 VAL A N 1
ATOM 2654 C CA . VAL A 1 331 ? -4.263 -4.701 22.633 1.00 90.19 331 VAL A CA 1
ATOM 2655 C C . VAL A 1 331 ? -5.767 -4.434 22.531 1.00 90.19 331 VAL A C 1
ATOM 2657 O O . VAL A 1 331 ? -6.456 -4.545 23.537 1.00 90.19 331 VAL A O 1
ATOM 2660 N N . ASP A 1 332 ? -6.298 -4.191 21.323 1.00 90.69 332 ASP A N 1
ATOM 2661 C CA . ASP A 1 332 ? -7.739 -3.974 21.108 1.00 90.69 332 ASP A CA 1
ATOM 2662 C C . ASP A 1 332 ? -8.615 -5.150 21.597 1.00 90.69 332 ASP A C 1
ATOM 2664 O O . ASP A 1 332 ? -9.793 -4.927 21.889 1.00 90.69 332 ASP A O 1
ATOM 2668 N N . LEU A 1 333 ? -8.062 -6.373 21.640 1.00 91.62 333 LEU A N 1
ATOM 2669 C CA . LEU A 1 333 ? -8.688 -7.600 22.147 1.00 91.62 333 LEU A CA 1
ATOM 2670 C C . LEU A 1 333 ? -8.479 -7.799 23.660 1.00 91.62 333 LEU A C 1
ATOM 2672 O O . LEU A 1 333 ? -9.396 -8.254 24.332 1.00 91.62 333 LEU A O 1
ATOM 2676 N N . LEU A 1 334 ? -7.307 -7.454 24.201 1.00 91.94 334 LEU A N 1
ATOM 2677 C CA . LEU A 1 334 ? -7.023 -7.544 25.638 1.00 91.94 334 LEU A CA 1
ATOM 2678 C C . LEU A 1 334 ? -7.872 -6.550 26.442 1.00 91.94 334 LEU A C 1
ATOM 2680 O O . LEU A 1 334 ? -8.485 -6.942 27.427 1.00 91.94 334 LEU A O 1
ATOM 2684 N N . GLU A 1 335 ? -7.981 -5.303 25.967 1.00 90.81 335 GLU A N 1
ATOM 2685 C CA . GLU A 1 335 ? -8.916 -4.301 26.504 1.00 90.81 335 GLU A CA 1
ATOM 2686 C C . GLU A 1 335 ? -10.354 -4.834 26.533 1.00 90.81 335 GLU A C 1
ATOM 2688 O O . GLU A 1 335 ? -11.072 -4.634 27.507 1.00 90.81 335 GLU A O 1
ATOM 2693 N N . LYS A 1 336 ? -10.762 -5.535 25.466 1.00 89.50 336 LYS A N 1
ATOM 2694 C CA . LYS A 1 336 ? -12.098 -6.122 25.356 1.00 89.50 336 LYS A CA 1
ATOM 2695 C C . LYS A 1 336 ? -12.309 -7.228 26.392 1.00 89.50 336 LYS A C 1
ATOM 2697 O O . LYS A 1 336 ? -13.340 -7.221 27.036 1.00 89.50 336 LYS A O 1
ATOM 2702 N N . ILE A 1 337 ? -11.354 -8.139 26.585 1.00 91.19 337 ILE A N 1
ATOM 2703 C CA . ILE A 1 337 ? -11.454 -9.196 27.612 1.00 91.19 337 ILE A CA 1
ATOM 2704 C C . ILE A 1 337 ? -11.574 -8.575 29.013 1.00 91.19 337 ILE A C 1
ATOM 2706 O O . ILE A 1 337 ? -12.395 -9.005 29.816 1.00 91.19 337 ILE A O 1
ATOM 2710 N N . TRP A 1 338 ? -10.801 -7.526 29.302 1.00 93.44 338 TRP A N 1
ATOM 2711 C CA . TRP A 1 338 ? -10.878 -6.826 30.585 1.00 93.44 338 TRP A CA 1
ATOM 2712 C C . TRP A 1 338 ? -12.250 -6.180 30.831 1.00 93.44 338 TRP A C 1
ATOM 2714 O O . TRP A 1 338 ? -12.812 -6.349 31.908 1.00 93.44 338 TRP A O 1
ATOM 2724 N N . THR A 1 339 ? -12.823 -5.499 29.837 1.00 90.06 339 THR A N 1
ATOM 2725 C CA . THR A 1 339 ? -14.123 -4.827 29.991 1.00 90.06 339 THR A CA 1
ATOM 2726 C C . THR A 1 339 ? -15.329 -5.767 29.860 1.00 90.06 339 THR A C 1
ATOM 2728 O O . THR A 1 339 ? -16.275 -5.624 30.629 1.00 90.06 339 THR A O 1
ATOM 2731 N N . ASP A 1 340 ? -15.311 -6.720 28.923 1.00 90.00 340 ASP A N 1
ATOM 2732 C CA . ASP A 1 340 ? -16.455 -7.595 28.615 1.00 90.00 340 ASP A CA 1
ATOM 2733 C C . ASP A 1 340 ? -16.492 -8.862 29.496 1.00 90.00 340 ASP A C 1
ATOM 2735 O O . ASP A 1 340 ? -17.579 -9.288 29.880 1.00 90.00 340 ASP A O 1
ATOM 2739 N N . ASP A 1 341 ? -15.336 -9.474 29.806 1.00 90.56 341 ASP A N 1
ATOM 2740 C CA . ASP A 1 341 ? -15.261 -10.769 30.515 1.00 90.56 341 ASP A CA 1
ATOM 2741 C C . ASP A 1 341 ? -14.873 -10.633 32.004 1.00 90.56 341 ASP A C 1
ATOM 2743 O O . ASP A 1 341 ? -15.133 -11.548 32.788 1.00 90.56 341 ASP A O 1
ATOM 2747 N N . MET A 1 342 ? -14.228 -9.526 32.405 1.00 92.00 342 MET A N 1
ATOM 2748 C CA . MET A 1 342 ? -13.813 -9.268 33.798 1.00 92.00 342 MET A CA 1
ATOM 2749 C C . MET A 1 342 ? -14.567 -8.111 34.477 1.00 92.00 342 MET A C 1
ATOM 2751 O O . MET A 1 342 ? -14.414 -7.945 35.682 1.00 92.00 342 MET A O 1
ATOM 2755 N N . GLU A 1 343 ? -15.357 -7.327 33.734 1.00 91.38 343 GLU A N 1
ATOM 2756 C CA . GLU A 1 343 ? -16.012 -6.081 34.192 1.00 91.38 343 GLU A CA 1
ATOM 2757 C C . GLU A 1 343 ? -15.034 -5.006 34.739 1.00 91.38 343 GLU A C 1
ATOM 2759 O O . GLU A 1 343 ? -15.437 -4.062 35.418 1.00 91.38 343 GLU A O 1
ATOM 2764 N N . GLU A 1 344 ? -13.743 -5.112 34.404 1.00 89.81 344 GLU A N 1
ATOM 2765 C CA . GLU A 1 344 ? -12.659 -4.280 34.936 1.00 89.81 344 GLU A CA 1
ATOM 2766 C C . GLU A 1 344 ? -12.266 -3.128 33.996 1.00 89.81 344 GLU A C 1
ATOM 2768 O O . GLU A 1 344 ? -12.321 -3.220 32.762 1.00 89.81 344 GLU A O 1
ATOM 2773 N N . SER A 1 345 ? -11.792 -2.032 34.591 1.00 87.62 345 SER A N 1
ATOM 2774 C CA . SER A 1 345 ? -11.280 -0.870 33.857 1.00 87.62 345 SER A CA 1
ATOM 2775 C C . SER A 1 345 ? -9.884 -1.149 33.272 1.00 87.62 345 SER A C 1
ATOM 2777 O O . SER A 1 345 ? -8.938 -1.416 34.021 1.00 87.62 345 SER A O 1
ATOM 2779 N N . PRO A 1 346 ? -9.679 -0.997 31.945 1.00 87.81 346 PRO A N 1
ATOM 2780 C CA . PRO A 1 346 ? -8.359 -1.131 31.326 1.00 87.81 346 PRO A CA 1
ATOM 2781 C C . PRO A 1 346 ? -7.312 -0.119 31.807 1.00 87.81 346 PRO A C 1
ATOM 2783 O O . PRO A 1 346 ? -6.132 -0.304 31.513 1.00 87.81 346 PRO A O 1
ATOM 2786 N N . LEU A 1 347 ? -7.718 0.965 32.482 1.00 88.50 347 LEU A N 1
ATOM 2787 C CA . LEU A 1 347 ? -6.806 1.954 33.066 1.00 88.50 347 LEU A CA 1
ATOM 2788 C C . LEU A 1 347 ? -6.325 1.509 34.450 1.00 88.50 347 LEU A C 1
ATOM 2790 O O . LEU A 1 347 ? -5.121 1.520 34.714 1.00 88.50 347 LEU A O 1
ATOM 2794 N N . ASP A 1 348 ? -7.248 1.037 35.281 1.00 87.00 348 ASP A N 1
ATOM 2795 C CA . ASP A 1 348 ? -7.012 0.606 36.657 1.00 87.00 348 ASP A CA 1
ATOM 2796 C C . ASP A 1 348 ? -6.076 -0.616 36.668 1.00 87.00 348 ASP A C 1
ATOM 2798 O O . ASP A 1 348 ? -5.053 -0.618 37.357 1.00 87.00 348 ASP A O 1
ATOM 2802 N N . LEU A 1 349 ? -6.328 -1.590 35.779 1.00 88.88 349 LEU A N 1
ATOM 2803 C CA . LEU A 1 349 ? -5.477 -2.771 35.563 1.00 88.88 349 LEU A CA 1
ATOM 2804 C C . LEU A 1 349 ? -4.041 -2.450 35.107 1.00 88.88 349 LEU A C 1
ATOM 2806 O O . LEU A 1 349 ? -3.150 -3.288 35.253 1.00 88.88 349 LEU A O 1
ATOM 2810 N N . VAL A 1 350 ? -3.791 -1.255 34.557 1.00 91.31 350 VAL A N 1
ATOM 2811 C CA . VAL A 1 350 ? -2.443 -0.793 34.168 1.00 91.31 350 VAL A CA 1
ATOM 2812 C C . VAL A 1 350 ? -1.918 0.343 35.052 1.00 91.31 350 VAL A C 1
ATOM 2814 O O . VAL A 1 350 ? -0.922 0.977 34.692 1.00 91.31 350 VAL A O 1
ATOM 2817 N N . GLY A 1 351 ? -2.563 0.601 36.197 1.00 88.31 351 GLY A N 1
ATOM 2818 C CA . GLY A 1 351 ? -2.148 1.609 37.173 1.00 88.31 351 GLY A CA 1
ATOM 2819 C C . GLY A 1 351 ? -2.187 3.042 36.636 1.00 88.31 351 GLY A C 1
ATOM 2820 O O . GLY A 1 351 ? -1.260 3.812 36.888 1.00 88.31 351 GLY A O 1
ATOM 2821 N N . LYS A 1 352 ? -3.212 3.389 35.850 1.00 88.69 352 LYS A N 1
ATOM 2822 C CA . LYS A 1 352 ? -3.416 4.732 35.286 1.00 88.69 352 LYS A CA 1
ATOM 2823 C C . LYS A 1 352 ? -4.748 5.320 35.720 1.00 88.69 352 LYS A C 1
ATOM 2825 O O . LYS A 1 352 ? -5.738 4.616 35.845 1.00 88.69 352 LYS A O 1
ATOM 2830 N N . GLU A 1 353 ? -4.767 6.639 35.827 1.00 86.06 353 GLU A N 1
ATOM 2831 C CA . GLU A 1 353 ? -5.954 7.453 36.077 1.00 86.06 353 GLU A CA 1
ATOM 2832 C C . GLU A 1 353 ? -6.179 8.442 34.920 1.00 86.06 353 GLU A C 1
ATOM 2834 O O . GLU A 1 353 ? -5.257 8.744 34.151 1.00 86.06 353 GLU A O 1
ATOM 2839 N N . VAL A 1 354 ? -7.404 8.956 34.782 1.00 83.81 354 VAL A N 1
ATOM 2840 C CA . VAL A 1 354 ? -7.707 10.060 33.858 1.00 83.81 354 VAL A CA 1
ATOM 2841 C C . VAL A 1 354 ? -7.546 11.376 34.611 1.00 83.81 354 VAL A C 1
ATOM 2843 O O . VAL A 1 354 ? -8.395 11.734 35.421 1.00 83.81 354 VAL A O 1
ATOM 2846 N N . VAL A 1 355 ? -6.470 12.109 34.326 1.00 85.94 355 VAL A N 1
ATOM 2847 C CA . VAL A 1 355 ? -6.253 13.459 34.865 1.00 85.94 355 VAL A CA 1
ATOM 2848 C C . VAL A 1 355 ? -6.768 14.490 33.864 1.00 85.94 355 VAL A C 1
ATOM 2850 O O . VAL A 1 355 ? -6.230 14.607 32.761 1.00 85.94 355 VAL A O 1
ATOM 2853 N N . GLU A 1 356 ? -7.785 15.263 34.244 1.00 84.31 356 GLU A N 1
ATOM 2854 C CA . GLU A 1 356 ? -8.155 16.475 33.508 1.00 84.31 356 GLU A CA 1
ATOM 2855 C C . GLU A 1 356 ? -7.159 17.600 33.825 1.00 84.31 356 GLU A C 1
ATOM 2857 O O . GLU A 1 356 ? -6.816 17.841 34.982 1.00 84.31 356 GLU A O 1
ATOM 2862 N N . VAL A 1 357 ? -6.668 18.283 32.787 1.00 83.00 357 VAL A N 1
ATOM 2863 C CA . VAL A 1 357 ? -5.675 19.361 32.904 1.00 83.00 357 VAL A CA 1
ATOM 2864 C C . VAL A 1 357 ? -6.140 20.558 32.083 1.00 83.00 357 VAL A C 1
ATOM 2866 O O . VAL A 1 357 ? -6.321 20.452 30.869 1.00 83.00 357 VAL A O 1
ATOM 2869 N N . GLU A 1 358 ? -6.300 21.712 32.729 1.00 79.88 358 GLU A N 1
ATOM 2870 C CA . GLU A 1 358 ? -6.556 22.977 32.038 1.00 79.88 358 GLU A CA 1
ATOM 2871 C C . GLU A 1 358 ? -5.258 23.493 31.391 1.00 79.88 358 GLU A C 1
ATOM 2873 O O . GLU A 1 358 ? -4.303 23.856 32.080 1.00 79.88 358 GLU A O 1
ATOM 2878 N N . GLU A 1 359 ? -5.201 23.526 30.054 1.00 76.31 359 GLU A N 1
ATOM 2879 C CA . GLU A 1 359 ? -4.035 24.003 29.295 1.00 76.31 359 GLU A CA 1
ATOM 2880 C C . GLU A 1 359 ? -4.379 25.277 28.498 1.00 76.31 359 GLU A C 1
ATOM 2882 O O . GLU A 1 359 ? -5.213 25.251 27.589 1.00 76.31 359 GLU A O 1
ATOM 2887 N N . TYR A 1 360 ? -3.718 26.395 28.833 1.00 77.44 360 TYR A N 1
ATOM 2888 C CA . TYR A 1 360 ? -4.069 27.731 28.329 1.00 77.44 360 TYR A CA 1
ATOM 2889 C C . TYR A 1 360 ? -3.997 27.844 26.797 1.00 77.44 360 TYR A C 1
ATOM 2891 O O . TYR A 1 360 ? -2.922 27.756 26.184 1.00 77.44 360 TYR A O 1
ATOM 2899 N N . SER A 1 361 ? -5.130 28.128 26.152 1.00 70.00 361 SER A N 1
ATOM 2900 C CA . SER A 1 361 ? -5.243 28.123 24.697 1.00 70.00 361 SER A CA 1
ATOM 2901 C C . SER A 1 361 ? -5.139 29.528 24.101 1.00 70.00 361 SER A C 1
ATOM 2903 O O . SER A 1 361 ? -6.124 30.232 23.867 1.00 70.00 361 SER A O 1
ATOM 2905 N N . LYS A 1 362 ? -3.926 29.895 23.663 1.00 72.88 362 LYS A N 1
ATOM 2906 C CA . LYS A 1 362 ? -3.647 31.135 22.896 1.00 72.88 362 LYS A CA 1
ATOM 2907 C C . LYS A 1 362 ? -4.520 31.354 21.643 1.00 72.88 362 LYS A C 1
ATOM 2909 O O . LYS A 1 362 ? -4.490 32.444 21.082 1.00 72.88 362 LYS A O 1
ATOM 2914 N N . LYS A 1 363 ? -5.272 30.344 21.180 1.00 59.97 363 LYS A N 1
ATOM 2915 C CA . LYS A 1 363 ? -6.256 30.454 20.084 1.00 59.97 363 LYS A CA 1
ATOM 2916 C C . LYS A 1 363 ? -7.708 30.682 20.537 1.00 59.97 363 LYS A C 1
ATOM 2918 O O . LYS A 1 363 ? -8.526 31.013 19.684 1.00 59.97 363 LYS A O 1
ATOM 2923 N N . LYS A 1 364 ? -8.033 30.494 21.820 1.00 63.00 364 LYS A N 1
ATOM 2924 C CA . LYS A 1 364 ? -9.366 30.736 22.407 1.00 63.00 364 LYS A CA 1
ATOM 2925 C C . LYS A 1 364 ? -9.400 31.925 23.376 1.00 63.00 364 LYS A C 1
ATOM 2927 O O . LYS A 1 364 ? -10.476 32.461 23.612 1.00 63.00 364 LYS A O 1
ATOM 2932 N N . GLY A 1 365 ? -8.243 32.359 23.885 1.00 50.16 365 GLY A N 1
ATOM 2933 C CA . GLY A 1 365 ? -8.098 33.509 24.794 1.00 50.16 365 GLY A CA 1
ATOM 2934 C C . GLY A 1 365 ? -8.033 33.134 26.280 1.00 50.16 365 GLY A C 1
ATOM 2935 O O . GLY A 1 365 ? -7.632 33.964 27.096 1.00 50.16 365 GLY A O 1
ATOM 2936 N N . TYR A 1 366 ? -8.349 31.877 26.584 1.00 57.41 366 TYR A N 1
ATOM 2937 C CA . TYR A 1 366 ? -8.214 31.170 27.854 1.00 57.41 366 TYR A CA 1
ATOM 2938 C C . TYR A 1 366 ? -7.609 29.790 27.571 1.00 57.41 366 TYR A C 1
ATOM 2940 O O . TYR A 1 366 ? -7.724 29.325 26.410 1.00 57.41 366 TYR A O 1
#

Mean predicted aligned error: 13.57 Å

Secondary structure (DSSP, 8-state):
-------EEEEE--SPPPTT---TT-----GGGEE-S---------------------------GGG--PPPPP---------------------EEEEEEEEEE--SS---TTTTTTT---PEEEEEEEEEEETTS-EEEEEE--SSSSSTTSPPHHHHHHHHHHHHHHTTS-S-EESEEEEEESSTTTTGGGSTTHHHHGGGSEEETTEEE-SS--EEEEEEETT-S-PEEEEEEEEEGGGSSPTT--SHHHHHHHHT-PPPPS-SSHHHHHHHHTTHHHHHHH-HHHHHHHHHHHHHHHHHHHHHHHHHHHHHH------S-HHHHHHHHHHHIIIIIS---TTGGGT----------TTT--

Radius of gyration: 23.49 Å; Cα contacts (8 Å, |Δi|>4): 501; chains: 1; bounding box: 66×56×72 Å